Protein AF-A0A9E2I249-F1 (afdb_monomer)

Radius of gyration: 17.86 Å; Cα contacts (8 Å, |Δi|>4): 483; chains: 1; bounding box: 49×36×68 Å

Secondary structure (DSSP, 8-state):
-HHHHHHHSPPPSSGGGEEEEEE-SS-HHHHHHHHHHHTTSPTT-EEEEEEGGGSTTT--HHHHHHHHHH--SEEEEES-EETTEE--TTS---EEGGGGGG---TTSPPEEEEESSSTT-TT-SSSS--HHHHHHH-TTSS-SEEEEESS---HHHHHHHHHHHHHHHHHSSS-BHHHHHHHHHHHHHHTT--HHHHHHEEEEE-TTPBP--SS--------------

Foldseek 3Di:
DLLCCCVPPADDDCLQLEEEEEEEDPDPVRVVLSVVLVVLRDPPRHYDYQYLVVPPVRASAVVLQVSVQVAHQEYEYEDEDEQFADYCDSNYHHDGLVCLVSHQCSNRAYEYEYRYAQQQQAVDPVDPGGVQRSQCVPNRYHHQKYWDFRGGDDSVLSSQLVSQLSCLLPVDQQDFQLRSNLRSLVVSVVVPRDPNRSVGTDMGHDRRRGRPHPPHPDPPDDDDDDDDD

pLDDT: mean 92.24, std 10.17, range [48.47, 98.88]

Structure (mmCIF, N/CA/C/O backbone):
data_AF-A0A9E2I249-F1
#
_entry.id   AF-A0A9E2I249-F1
#
loop_
_atom_site.group_PDB
_atom_site.id
_atom_site.type_symbol
_atom_site.label_atom_id
_atom_site.label_alt_id
_atom_site.label_comp_id
_atom_site.label_asym_id
_atom_site.label_entity_id
_atom_site.label_seq_id
_atom_site.pdbx_PDB_ins_code
_atom_site.Cartn_x
_atom_site.Cartn_y
_atom_site.Cartn_z
_atom_site.occupancy
_atom_site.B_iso_or_equiv
_atom_site.auth_seq_id
_atom_site.auth_comp_id
_atom_site.auth_asym_id
_atom_site.auth_atom_id
_atom_site.pdbx_PDB_model_num
ATOM 1 N N . SER A 1 1 ? -22.082 -1.511 4.714 1.00 84.12 1 SER A N 1
ATOM 2 C CA . SER A 1 1 ? -20.894 -0.699 4.378 1.00 84.12 1 SER A CA 1
ATOM 3 C C . SER A 1 1 ? -19.680 -1.343 5.023 1.00 84.12 1 SER A C 1
ATOM 5 O O . SER A 1 1 ? -19.768 -1.644 6.211 1.00 84.12 1 SER A O 1
ATOM 7 N N . LYS A 1 2 ? -18.589 -1.569 4.271 1.00 92.44 2 LYS A N 1
ATOM 8 C CA . LYS A 1 2 ? -17.359 -2.198 4.793 1.00 92.44 2 LYS A CA 1
ATOM 9 C C . LYS A 1 2 ? -16.694 -1.382 5.909 1.00 92.44 2 LYS A C 1
ATOM 11 O O . LYS A 1 2 ? -16.244 -1.961 6.888 1.00 92.44 2 LYS A O 1
ATOM 16 N N . ILE A 1 3 ? -16.747 -0.048 5.824 1.00 92.69 3 ILE A N 1
ATOM 17 C CA . ILE A 1 3 ? -16.191 0.866 6.837 1.00 92.69 3 ILE A CA 1
ATOM 18 C C . ILE A 1 3 ? -16.905 0.686 8.180 1.00 92.69 3 ILE A C 1
ATOM 20 O O . ILE A 1 3 ? -16.268 0.428 9.195 1.00 92.69 3 ILE A O 1
ATOM 24 N N . ILE A 1 4 ? -18.244 0.709 8.177 1.00 91.38 4 ILE A N 1
ATOM 25 C CA . ILE A 1 4 ? -19.037 0.526 9.403 1.00 91.38 4 ILE A CA 1
ATOM 26 C C . ILE A 1 4 ? -18.717 -0.824 10.060 1.00 91.38 4 ILE A C 1
ATOM 28 O O . ILE A 1 4 ? -18.519 -0.884 11.273 1.00 91.38 4 ILE A O 1
ATOM 32 N N . ALA A 1 5 ? -18.637 -1.901 9.272 1.00 91.75 5 ALA A N 1
ATOM 33 C CA . ALA A 1 5 ? -18.306 -3.230 9.787 1.00 91.75 5 ALA A CA 1
ATOM 34 C C . ALA A 1 5 ? -16.883 -3.284 10.372 1.00 91.75 5 ALA A C 1
ATOM 36 O O . ALA A 1 5 ? -16.693 -3.801 11.471 1.00 91.75 5 ALA A O 1
ATOM 37 N N . TYR A 1 6 ? -15.902 -2.689 9.687 1.00 92.38 6 TYR A N 1
ATOM 38 C CA . TYR A 1 6 ? -14.515 -2.601 10.148 1.00 92.38 6 TYR A CA 1
ATOM 39 C C . TYR A 1 6 ? -14.386 -1.863 11.491 1.00 92.38 6 TYR A C 1
ATOM 41 O O . TYR A 1 6 ? -13.636 -2.275 12.380 1.00 92.38 6 TYR A O 1
ATOM 49 N N . GLU A 1 7 ? -15.142 -0.779 11.675 1.00 89.62 7 GLU A N 1
ATOM 50 C CA . GLU A 1 7 ? -15.047 0.051 12.876 1.00 89.62 7 GLU A CA 1
ATOM 51 C C . GLU A 1 7 ? -15.815 -0.508 14.076 1.00 89.62 7 GLU A C 1
ATOM 53 O O . GLU A 1 7 ? -15.312 -0.419 15.205 1.00 89.62 7 GLU A O 1
ATOM 58 N N . THR A 1 8 ? -16.999 -1.083 13.837 1.00 88.62 8 THR A N 1
ATOM 59 C CA . THR A 1 8 ? -17.958 -1.479 14.887 1.00 88.62 8 THR A CA 1
ATOM 60 C C . THR A 1 8 ? -17.945 -2.970 15.211 1.00 88.62 8 THR A C 1
ATOM 62 O O . THR A 1 8 ? -18.209 -3.346 16.353 1.00 88.62 8 THR A O 1
ATOM 65 N N . THR A 1 9 ? -17.602 -3.821 14.244 1.00 86.31 9 THR A N 1
ATOM 66 C CA . THR A 1 9 ? -17.595 -5.283 14.382 1.00 86.31 9 THR A CA 1
ATOM 67 C C . THR A 1 9 ? -16.313 -5.888 13.797 1.00 86.31 9 THR A C 1
ATOM 69 O O . THR A 1 9 ? -16.394 -6.731 12.901 1.00 86.31 9 THR A O 1
ATOM 72 N N . PRO A 1 10 ? -15.116 -5.465 14.251 1.00 80.81 10 PRO A N 1
ATOM 73 C CA . PRO A 1 10 ? -13.870 -5.999 13.713 1.00 80.81 10 PRO A CA 1
ATOM 74 C C . PRO A 1 10 ? -13.762 -7.499 14.000 1.00 80.81 10 PRO A C 1
ATOM 76 O O . PRO A 1 10 ? -14.038 -7.936 15.123 1.00 80.81 10 PRO A O 1
ATOM 79 N N . SER A 1 11 ? -13.317 -8.284 13.011 1.00 83.69 11 SER A N 1
ATOM 80 C CA . SER A 1 11 ? -13.050 -9.705 13.237 1.00 83.69 11 SER A CA 1
ATOM 81 C C . SER A 1 11 ? -12.024 -9.874 14.351 1.00 83.69 11 SER A C 1
ATOM 83 O O . SER A 1 11 ? -10.998 -9.184 14.400 1.00 83.69 11 SER A O 1
ATOM 85 N N . SER A 1 12 ? -12.269 -10.841 15.229 1.00 77.75 12 SER A N 1
ATOM 86 C CA . SER A 1 12 ? -11.258 -11.300 16.172 1.00 77.75 12 SER A CA 1
ATOM 87 C C . SER A 1 12 ? -10.132 -12.034 15.428 1.00 77.75 12 SER A C 1
ATOM 89 O O . SER A 1 12 ? -10.265 -12.416 14.263 1.00 77.75 12 SER A O 1
ATOM 91 N N . GLY A 1 13 ? -8.983 -12.196 16.086 1.00 78.94 13 GLY A N 1
ATOM 92 C CA . GLY A 1 13 ? -7.840 -12.930 15.540 1.00 78.94 13 GLY A CA 1
ATOM 93 C C . GLY A 1 13 ? -6.538 -12.136 15.524 1.00 78.94 13 GLY A C 1
ATOM 94 O O . GLY A 1 13 ? -6.422 -11.073 16.141 1.00 78.94 13 GLY A O 1
ATOM 95 N N . ALA A 1 14 ? -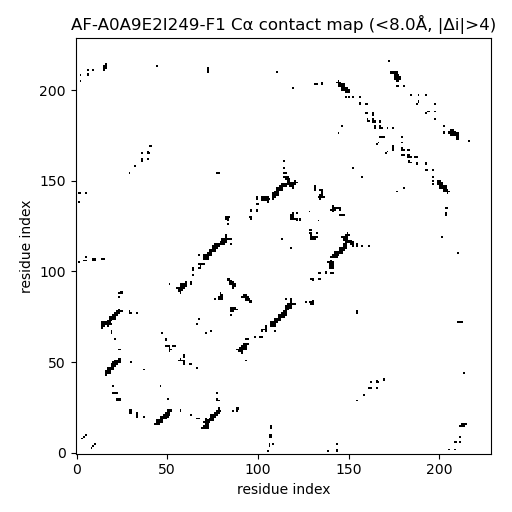5.537 -12.714 14.861 1.00 87.12 14 ALA A N 1
ATOM 96 C CA . ALA A 1 14 ? -4.180 -12.175 14.747 1.00 87.12 14 ALA A CA 1
ATOM 97 C C . ALA A 1 14 ? -3.941 -11.388 13.448 1.00 87.12 14 ALA A C 1
ATOM 99 O O . ALA A 1 14 ? -2.856 -10.856 13.262 1.00 87.12 14 ALA A O 1
ATOM 100 N N . TRP A 1 15 ? -4.936 -11.293 12.558 1.00 91.88 15 TRP A N 1
ATOM 101 C CA . TRP A 1 15 ? -4.806 -10.590 11.274 1.00 91.88 15 TRP A CA 1
ATOM 102 C C . TRP A 1 15 ? -4.358 -9.131 11.443 1.00 91.88 15 TRP A C 1
ATOM 104 O O . TRP A 1 15 ? -3.597 -8.619 10.635 1.00 91.88 15 TRP A O 1
ATOM 114 N N . ASN A 1 16 ? -4.756 -8.488 12.546 1.00 90.38 16 ASN A N 1
ATOM 115 C CA . ASN A 1 16 ? -4.376 -7.117 12.872 1.00 90.38 16 ASN A CA 1
ATOM 116 C C . ASN A 1 16 ? -2.939 -6.919 13.380 1.00 90.38 16 ASN A C 1
ATOM 118 O O . ASN A 1 16 ? -2.517 -5.783 13.593 1.00 90.38 16 ASN A O 1
ATOM 122 N N . SER A 1 17 ? -2.202 -8.008 13.578 1.00 92.44 17 SER A N 1
ATOM 123 C CA . SER A 1 17 ? -0.762 -8.027 13.844 1.00 92.44 17 SER A CA 1
ATOM 124 C C . SER A 1 17 ? -0.016 -8.784 12.743 1.00 92.44 17 SER A C 1
ATOM 126 O O . SER A 1 17 ? 1.006 -9.405 13.016 1.00 92.44 17 SER A O 1
ATOM 128 N N . ARG A 1 18 ? -0.549 -8.810 11.515 1.00 96.19 18 ARG A N 1
ATOM 129 C CA . ARG A 1 18 ? 0.119 -9.375 10.339 1.00 96.19 18 ARG A CA 1
ATOM 130 C C . ARG A 1 18 ? 0.297 -8.299 9.281 1.00 96.19 18 ARG A C 1
ATOM 132 O O . ARG A 1 18 ? -0.642 -7.550 9.021 1.00 96.19 18 ARG A O 1
ATOM 139 N N . ALA A 1 19 ? 1.465 -8.256 8.661 1.00 97.75 19 ALA A N 1
ATOM 140 C CA . ALA A 1 19 ? 1.753 -7.362 7.549 1.00 97.75 19 ALA A CA 1
ATOM 141 C C . ALA A 1 19 ? 2.351 -8.154 6.386 1.00 97.75 19 ALA A C 1
ATOM 143 O O . ALA A 1 19 ? 3.179 -9.040 6.598 1.00 97.75 19 ALA A O 1
ATOM 144 N N . LEU A 1 20 ? 1.921 -7.827 5.174 1.00 98.75 20 LEU A N 1
ATOM 145 C CA . LEU A 1 20 ? 2.446 -8.378 3.934 1.00 98.75 20 LEU A CA 1
ATOM 146 C C . LEU A 1 20 ? 3.311 -7.318 3.250 1.00 98.75 20 LEU A C 1
ATOM 148 O O . LEU A 1 20 ? 2.833 -6.214 2.995 1.00 98.75 20 LEU A O 1
ATOM 152 N N . PHE A 1 21 ? 4.556 -7.663 2.945 1.00 98.81 21 PHE A N 1
ATOM 153 C CA . PHE A 1 21 ? 5.491 -6.831 2.194 1.00 98.81 21 PHE A CA 1
ATOM 154 C C . PHE A 1 21 ? 5.838 -7.522 0.881 1.00 98.81 21 PHE A C 1
ATOM 156 O O . PHE A 1 21 ? 6.322 -8.654 0.874 1.00 98.81 21 PHE A O 1
ATOM 163 N N . VAL A 1 22 ? 5.555 -6.838 -0.222 1.00 98.50 22 VAL A N 1
ATOM 164 C CA . VAL A 1 22 ? 5.692 -7.340 -1.586 1.00 98.50 22 VAL A CA 1
ATOM 165 C C . VAL A 1 22 ? 6.687 -6.460 -2.337 1.00 98.50 22 VAL A C 1
ATOM 167 O O . VAL A 1 22 ? 6.558 -5.234 -2.308 1.00 98.50 22 VAL A O 1
ATOM 170 N N . ALA A 1 23 ? 7.655 -7.070 -3.020 1.00 97.50 23 ALA A N 1
ATOM 171 C CA . ALA A 1 23 ? 8.660 -6.352 -3.803 1.00 97.50 23 ALA A CA 1
ATOM 172 C C . ALA A 1 23 ? 8.831 -6.967 -5.199 1.00 97.50 23 ALA A C 1
ATOM 174 O O . ALA A 1 23 ? 8.801 -8.189 -5.343 1.00 97.50 23 ALA A O 1
ATOM 175 N N . ASP A 1 24 ? 8.969 -6.114 -6.212 1.00 95.12 24 ASP A N 1
ATOM 176 C CA . ASP A 1 24 ? 9.300 -6.490 -7.598 1.00 95.12 24 ASP A CA 1
ATOM 177 C C . ASP A 1 24 ? 10.791 -6.867 -7.742 1.00 95.12 24 ASP A C 1
ATOM 179 O O . ASP A 1 24 ? 11.599 -6.504 -6.888 1.00 95.12 24 ASP A O 1
ATOM 183 N N . ASP A 1 25 ? 11.162 -7.573 -8.815 1.00 89.56 25 ASP A N 1
ATOM 184 C CA . ASP A 1 25 ? 12.485 -8.197 -9.001 1.00 89.56 25 ASP A CA 1
ATOM 185 C C . ASP A 1 25 ? 13.416 -7.486 -10.000 1.00 89.56 25 ASP A C 1
ATOM 187 O O . ASP A 1 25 ? 14.553 -7.917 -10.190 1.00 89.56 25 ASP A O 1
ATOM 191 N N . ASP A 1 26 ? 12.979 -6.392 -10.632 1.00 85.62 26 ASP A N 1
ATOM 192 C CA . ASP A 1 26 ? 13.814 -5.667 -11.608 1.00 85.62 26 ASP A CA 1
ATOM 193 C C . ASP A 1 26 ? 15.036 -4.980 -10.974 1.00 85.62 26 ASP A C 1
ATOM 195 O O . ASP A 1 26 ? 16.079 -4.800 -11.603 1.00 85.62 26 ASP A O 1
ATOM 199 N N . MET A 1 27 ? 14.916 -4.554 -9.716 1.00 83.62 27 MET A N 1
ATOM 200 C CA . MET A 1 27 ? 15.960 -3.790 -9.044 1.00 83.62 27 MET A CA 1
ATOM 201 C C . MET A 1 27 ? 16.166 -4.280 -7.614 1.00 83.62 27 MET A C 1
ATOM 203 O O . MET A 1 27 ? 15.258 -4.167 -6.792 1.00 83.62 27 MET A O 1
ATOM 207 N N . ASP A 1 28 ? 17.405 -4.650 -7.275 1.00 85.56 28 ASP A N 1
ATOM 208 C CA . ASP A 1 28 ? 17.825 -5.031 -5.911 1.00 85.56 28 ASP A CA 1
ATOM 209 C C . ASP A 1 28 ? 17.434 -3.988 -4.837 1.00 85.56 28 ASP A C 1
ATOM 211 O O . ASP A 1 28 ? 17.321 -4.285 -3.643 1.00 85.56 28 ASP A O 1
ATOM 215 N N . ILE A 1 29 ? 17.225 -2.731 -5.251 1.00 94.44 29 ILE A N 1
ATOM 216 C CA . ILE A 1 29 ? 16.828 -1.644 -4.357 1.00 94.44 29 ILE A CA 1
ATOM 217 C C . ILE A 1 29 ? 15.405 -1.811 -3.805 1.00 94.44 29 ILE A C 1
ATOM 219 O O . ILE A 1 29 ? 15.143 -1.326 -2.708 1.00 94.44 29 ILE A O 1
ATOM 223 N N . PHE A 1 30 ? 14.487 -2.475 -4.517 1.00 96.56 30 PHE A N 1
ATOM 224 C CA . PHE A 1 30 ? 13.100 -2.624 -4.064 1.00 96.56 30 PHE A CA 1
ATOM 225 C C . PHE A 1 30 ? 13.012 -3.490 -2.811 1.00 96.56 30 PHE A C 1
ATOM 227 O O . PHE A 1 30 ? 12.420 -3.070 -1.817 1.00 96.56 30 PHE A O 1
ATOM 234 N N . GLU A 1 31 ? 13.669 -4.648 -2.824 1.00 96.69 31 GLU A N 1
ATOM 235 C CA . GLU A 1 31 ? 13.754 -5.532 -1.660 1.00 96.69 31 GLU A CA 1
ATOM 236 C C . GLU A 1 31 ? 14.496 -4.858 -0.505 1.00 96.69 31 GLU A C 1
ATOM 238 O O . GLU A 1 31 ? 14.019 -4.874 0.627 1.00 96.69 31 GLU A O 1
ATOM 243 N N . SER A 1 32 ? 15.599 -4.162 -0.803 1.00 97.81 32 SER A N 1
ATOM 244 C CA . SER A 1 32 ? 16.378 -3.433 0.207 1.00 97.81 32 SER A CA 1
ATOM 245 C C . SER A 1 32 ? 15.562 -2.333 0.902 1.00 97.81 32 SER A C 1
ATOM 247 O O . SER A 1 32 ? 15.637 -2.171 2.120 1.00 97.81 32 SER A O 1
ATOM 249 N N . ILE A 1 33 ? 14.772 -1.564 0.144 1.00 98.38 33 ILE A N 1
ATOM 250 C CA . ILE A 1 33 ? 13.874 -0.540 0.697 1.00 98.38 33 ILE A CA 1
ATOM 251 C C . ILE A 1 33 ? 12.738 -1.199 1.490 1.00 98.38 33 ILE A C 1
ATOM 253 O O . ILE A 1 33 ? 12.415 -0.736 2.583 1.00 98.38 33 ILE A O 1
ATOM 257 N N . SER A 1 34 ? 12.155 -2.281 0.965 1.00 98.44 34 SER A N 1
ATOM 258 C CA . SER A 1 34 ? 11.123 -3.051 1.661 1.00 98.44 34 SER A CA 1
ATOM 259 C C . SER A 1 34 ? 11.626 -3.548 3.018 1.00 98.44 34 SER A C 1
ATOM 261 O O . SER A 1 34 ? 10.956 -3.341 4.027 1.00 98.44 34 SER A O 1
ATOM 263 N N . ASP A 1 35 ? 12.831 -4.116 3.082 1.00 98.31 35 ASP A N 1
ATOM 264 C CA . ASP A 1 35 ? 13.434 -4.567 4.338 1.00 98.31 35 ASP A CA 1
ATOM 265 C C . ASP A 1 35 ? 13.682 -3.411 5.320 1.00 98.31 35 ASP A C 1
ATOM 267 O O . ASP A 1 35 ? 13.353 -3.539 6.499 1.00 98.31 35 ASP A O 1
ATOM 271 N N . ALA A 1 36 ? 14.143 -2.250 4.844 1.00 98.31 36 ALA A N 1
ATOM 272 C CA . ALA A 1 36 ? 14.312 -1.062 5.687 1.00 98.31 36 ALA A CA 1
ATOM 273 C C . ALA A 1 36 ? 12.985 -0.534 6.274 1.00 98.31 36 ALA A C 1
ATOM 275 O O . ALA A 1 36 ? 12.961 0.076 7.347 1.00 98.31 36 ALA A O 1
ATOM 276 N N . TRP A 1 37 ? 11.864 -0.749 5.587 1.00 98.12 37 TRP A N 1
ATOM 277 C CA . TRP A 1 37 ? 10.537 -0.467 6.132 1.00 98.12 37 TRP A CA 1
ATOM 278 C C . TRP A 1 37 ? 10.063 -1.541 7.110 1.00 98.12 37 TRP A C 1
ATOM 280 O O . TRP A 1 37 ? 9.407 -1.216 8.099 1.00 98.12 37 TRP A O 1
ATOM 290 N N . ILE A 1 38 ? 10.405 -2.809 6.865 1.00 98.06 38 ILE A N 1
ATOM 291 C CA . ILE A 1 38 ? 10.088 -3.912 7.779 1.00 98.06 38 ILE A CA 1
ATOM 292 C C . ILE A 1 38 ? 10.751 -3.699 9.146 1.00 98.06 38 ILE A C 1
ATOM 294 O O . ILE A 1 38 ? 10.135 -3.999 10.167 1.00 98.06 38 ILE A O 1
ATOM 298 N N . ASP A 1 39 ? 11.949 -3.116 9.184 1.00 96.69 39 ASP A N 1
ATOM 299 C CA . ASP A 1 39 ? 12.655 -2.788 10.430 1.00 96.69 39 ASP A CA 1
ATOM 300 C C . ASP A 1 39 ? 11.916 -1.760 11.316 1.00 96.69 39 ASP A C 1
ATOM 302 O O . ASP A 1 39 ? 12.210 -1.644 12.505 1.00 96.69 39 ASP A O 1
ATOM 306 N N . GLN A 1 40 ? 10.931 -1.035 10.771 1.00 94.62 40 GLN A N 1
ATOM 307 C CA . GLN A 1 40 ? 10.079 -0.096 11.517 1.00 94.62 40 GLN A CA 1
ATOM 308 C C . GLN A 1 40 ? 8.806 -0.755 12.065 1.00 94.62 40 GLN A C 1
ATOM 310 O O . GLN A 1 40 ? 8.045 -0.134 12.811 1.00 94.62 40 GLN A O 1
ATOM 315 N N . ILE A 1 41 ? 8.543 -2.012 11.698 1.00 92.88 41 ILE A N 1
ATOM 316 C CA . ILE A 1 41 ? 7.360 -2.730 12.158 1.00 92.88 41 ILE A CA 1
ATOM 317 C C . ILE A 1 41 ? 7.568 -3.165 13.615 1.00 92.88 41 ILE A C 1
ATOM 319 O O . ILE A 1 41 ? 8.568 -3.817 13.922 1.00 92.88 41 ILE A O 1
ATOM 323 N N . PRO A 1 42 ? 6.626 -2.861 14.531 1.00 91.50 42 PRO A N 1
ATOM 324 C CA . PRO A 1 42 ? 6.786 -3.188 15.941 1.00 91.50 42 PRO A CA 1
ATOM 325 C C . PRO A 1 42 ? 6.986 -4.681 16.204 1.00 91.50 42 PRO A C 1
ATOM 327 O O . PRO A 1 42 ? 6.377 -5.542 15.557 1.00 91.50 42 PRO A O 1
ATOM 330 N N . GLU A 1 43 ? 7.752 -4.989 17.252 1.00 88.88 43 GLU A N 1
ATOM 331 C CA . GLU A 1 43 ? 7.861 -6.353 17.764 1.00 88.88 43 GLU A CA 1
ATOM 332 C C . GLU A 1 43 ? 6.473 -6.960 18.042 1.00 88.88 43 GLU A C 1
ATOM 334 O O . GLU A 1 43 ? 5.559 -6.311 18.560 1.00 88.88 43 GLU A O 1
ATOM 339 N N . GLY A 1 44 ? 6.310 -8.239 17.699 1.00 88.50 44 GLY A N 1
ATOM 340 C CA . GLY A 1 44 ? 5.046 -8.966 17.844 1.00 88.50 44 GLY A CA 1
ATOM 341 C C . GLY A 1 44 ? 4.149 -8.949 16.602 1.00 88.50 44 GLY A C 1
ATOM 342 O O . GLY A 1 44 ? 3.175 -9.707 16.568 1.00 88.50 44 GLY A O 1
ATOM 343 N N . TYR A 1 45 ? 4.481 -8.168 15.569 1.00 92.94 45 TYR A N 1
ATOM 3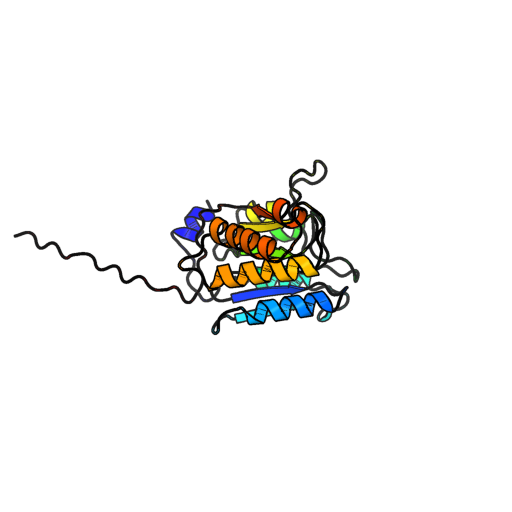44 C CA . TYR A 1 45 ? 3.909 -8.372 14.238 1.00 92.94 45 TYR A CA 1
ATOM 345 C C . TYR A 1 45 ? 4.507 -9.603 13.559 1.00 92.94 45 TYR A C 1
ATOM 347 O O . TYR A 1 45 ? 5.697 -9.893 13.653 1.00 92.94 45 TYR A O 1
ATOM 355 N N . GLN A 1 46 ? 3.659 -10.315 12.829 1.00 96.31 46 GLN A N 1
ATOM 356 C CA . GLN A 1 46 ? 4.057 -11.347 11.885 1.00 96.31 46 GLN A CA 1
ATOM 357 C C . GLN A 1 46 ? 4.195 -10.696 10.509 1.00 96.31 46 GLN A C 1
ATOM 359 O O . GLN A 1 46 ? 3.195 -10.331 9.890 1.00 96.31 46 GLN A O 1
ATOM 364 N N . VAL A 1 47 ? 5.431 -10.528 10.050 1.00 97.81 47 VAL A N 1
ATOM 365 C CA . VAL A 1 47 ? 5.720 -9.963 8.731 1.00 97.81 47 VAL A CA 1
ATOM 366 C C . VAL A 1 47 ? 5.959 -11.095 7.740 1.00 97.81 47 VAL A C 1
ATOM 368 O O . VAL A 1 47 ? 6.840 -11.929 7.951 1.00 97.81 47 VAL A O 1
ATOM 371 N N . GLN A 1 48 ? 5.180 -11.116 6.663 1.00 98.50 48 GLN A N 1
ATOM 372 C CA . GLN A 1 48 ? 5.383 -12.003 5.525 1.00 98.50 48 GLN A CA 1
ATOM 373 C C . GLN A 1 48 ? 6.018 -11.215 4.377 1.00 98.50 48 GLN A C 1
ATOM 375 O O . GLN A 1 48 ? 5.497 -10.172 3.984 1.00 98.50 48 GLN A O 1
ATOM 380 N N . ARG A 1 49 ? 7.129 -11.731 3.843 1.00 98.56 49 ARG A N 1
ATOM 381 C CA . ARG A 1 49 ? 7.783 -11.217 2.635 1.00 98.56 49 ARG A CA 1
ATOM 382 C C . ARG A 1 49 ? 7.349 -12.044 1.436 1.00 98.56 49 ARG A C 1
ATOM 384 O O . ARG A 1 49 ? 7.316 -13.270 1.520 1.00 98.56 49 ARG A O 1
ATOM 391 N N . VAL A 1 50 ? 7.027 -11.368 0.344 1.00 98.00 50 VAL A N 1
ATOM 392 C CA . VAL A 1 50 ? 6.741 -11.979 -0.952 1.00 98.00 50 VAL A CA 1
ATOM 393 C C . VAL A 1 50 ? 7.494 -11.175 -2.006 1.00 98.00 50 VAL A C 1
ATOM 395 O O . VAL A 1 50 ? 6.969 -10.220 -2.576 1.00 98.00 50 VAL A O 1
ATOM 398 N N . TYR A 1 51 ? 8.768 -11.504 -2.194 1.00 96.88 51 TYR A N 1
ATOM 399 C CA . TYR A 1 51 ? 9.646 -10.822 -3.142 1.00 96.88 51 TYR A CA 1
ATOM 400 C C . TYR A 1 51 ? 9.674 -11.609 -4.444 1.00 96.88 51 TYR A C 1
ATOM 402 O O . TYR A 1 51 ? 9.855 -12.821 -4.423 1.00 96.88 51 TYR A O 1
ATOM 410 N N . ALA A 1 52 ? 9.436 -10.947 -5.576 1.00 95.56 52 ALA A N 1
ATOM 411 C CA . ALA A 1 52 ? 9.276 -11.607 -6.870 1.00 95.56 52 ALA A CA 1
ATOM 412 C C . ALA A 1 52 ? 10.502 -12.455 -7.264 1.00 95.56 52 ALA A C 1
ATOM 414 O O . ALA A 1 52 ? 10.336 -13.500 -7.899 1.00 95.56 52 ALA A O 1
ATOM 415 N N . SER A 1 53 ? 11.700 -12.081 -6.806 1.00 94.00 53 SER A N 1
ATOM 416 C CA . SER A 1 53 ? 12.947 -12.822 -7.029 1.00 94.00 53 SER A CA 1
ATOM 417 C C . SER A 1 53 ? 12.915 -14.257 -6.477 1.00 94.00 53 SER A C 1
ATOM 419 O O . SER A 1 53 ? 13.526 -15.153 -7.066 1.00 94.00 53 SER A O 1
ATOM 421 N N . ASP A 1 54 ? 12.134 -14.510 -5.420 1.00 95.31 54 ASP A N 1
ATOM 422 C CA . ASP A 1 54 ? 11.934 -15.839 -4.827 1.00 95.31 54 ASP A CA 1
ATOM 423 C C . ASP A 1 54 ? 11.008 -16.742 -5.669 1.00 95.31 54 ASP A C 1
ATOM 425 O O . ASP A 1 54 ? 10.929 -17.952 -5.433 1.00 95.31 54 ASP A O 1
ATOM 429 N N . TYR A 1 55 ? 10.321 -16.189 -6.677 1.00 93.81 55 TYR A N 1
ATOM 430 C CA . TYR A 1 55 ? 9.313 -16.891 -7.479 1.00 93.81 55 TYR A CA 1
ATOM 431 C C . TYR A 1 55 ? 9.614 -16.842 -8.987 1.00 93.81 55 TYR A C 1
ATOM 433 O O . TYR A 1 55 ? 8.822 -16.276 -9.734 1.00 93.81 55 TYR A O 1
ATOM 441 N N . PRO A 1 56 ? 10.703 -17.429 -9.518 1.00 90.38 56 PRO A N 1
ATOM 442 C CA . PRO A 1 56 ? 11.036 -17.316 -10.942 1.00 90.38 56 PRO A CA 1
ATOM 443 C C . PRO A 1 56 ? 9.878 -17.735 -11.880 1.00 90.38 56 PRO A C 1
ATOM 445 O O . PRO A 1 56 ? 9.317 -18.820 -11.699 1.00 90.38 56 PRO A O 1
ATOM 448 N N . PRO A 1 57 ? 9.519 -16.937 -12.908 1.00 90.62 57 PRO A N 1
ATOM 449 C CA . PRO A 1 57 ? 10.189 -15.725 -13.390 1.00 90.62 57 PRO A CA 1
ATOM 450 C C . PRO A 1 57 ? 9.573 -14.427 -12.818 1.00 90.62 57 PRO A C 1
ATOM 452 O O . PRO A 1 57 ? 9.123 -13.597 -13.591 1.00 90.62 57 PRO A O 1
ATOM 455 N N . GLY A 1 58 ? 9.440 -14.284 -11.499 1.00 91.38 58 GLY A N 1
ATOM 456 C CA . GLY A 1 58 ? 8.709 -13.179 -10.855 1.00 91.38 58 GLY A CA 1
ATOM 457 C C . GLY A 1 58 ? 7.216 -13.449 -10.607 1.00 91.38 58 GLY A C 1
ATOM 458 O O . GLY A 1 58 ? 6.421 -12.526 -10.446 1.00 91.38 58 GLY A O 1
ATOM 459 N N . ASN A 1 59 ? 6.779 -14.711 -10.638 1.00 94.00 59 ASN A N 1
ATOM 460 C CA . ASN A 1 59 ? 5.383 -15.119 -10.491 1.00 94.00 59 ASN A CA 1
ATOM 461 C C . ASN A 1 59 ? 4.982 -15.356 -9.027 1.00 94.00 59 ASN A C 1
ATOM 463 O O . ASN A 1 59 ? 4.788 -16.493 -8.595 1.00 94.00 59 ASN A O 1
ATOM 467 N N . ALA A 1 60 ? 4.840 -14.268 -8.276 1.00 95.88 60 ALA A N 1
ATOM 468 C CA . ALA A 1 60 ? 4.451 -14.293 -6.867 1.00 95.88 60 ALA A CA 1
ATOM 469 C C . ALA A 1 60 ? 2.923 -14.258 -6.629 1.00 95.88 60 ALA A C 1
ATOM 471 O O . ALA A 1 60 ? 2.472 -14.191 -5.484 1.00 95.88 60 ALA A O 1
ATOM 472 N N . HIS A 1 61 ? 2.121 -14.293 -7.700 1.00 97.19 61 HIS A N 1
ATOM 473 C CA . HIS A 1 61 ? 0.673 -14.077 -7.668 1.00 97.19 61 HIS A CA 1
ATOM 474 C C . HIS A 1 61 ? -0.083 -14.891 -6.612 1.00 97.19 61 HIS A C 1
ATOM 476 O O . HIS A 1 61 ? -0.791 -14.323 -5.779 1.00 97.19 61 HIS A O 1
ATOM 482 N N . ASP A 1 62 ? 0.070 -16.216 -6.618 1.00 98.06 62 ASP A N 1
ATOM 483 C CA . ASP A 1 62 ? -0.735 -17.082 -5.750 1.00 98.06 62 ASP A CA 1
ATOM 484 C C . ASP A 1 62 ? -0.444 -16.825 -4.264 1.00 98.06 62 ASP A C 1
ATOM 486 O O . ASP A 1 62 ? -1.363 -16.851 -3.441 1.00 98.06 62 ASP A O 1
ATOM 490 N N . GLU A 1 63 ? 0.809 -16.509 -3.925 1.00 98.50 63 GLU A N 1
ATOM 491 C CA . GLU A 1 63 ? 1.213 -16.204 -2.553 1.00 98.50 63 GLU A CA 1
ATOM 492 C C . GLU A 1 63 ? 0.661 -14.848 -2.092 1.00 98.50 63 GLU A C 1
ATOM 494 O O . GLU A 1 63 ? 0.183 -14.731 -0.963 1.00 98.50 63 GLU A O 1
ATOM 499 N N . ILE A 1 64 ? 0.637 -13.839 -2.974 1.00 98.62 64 ILE A N 1
ATOM 500 C CA . ILE A 1 64 ? 0.029 -12.529 -2.686 1.00 98.62 64 ILE A CA 1
ATOM 501 C C . ILE A 1 64 ? -1.462 -12.699 -2.367 1.00 98.62 64 ILE A C 1
ATOM 503 O O . ILE A 1 64 ? -1.937 -12.225 -1.329 1.00 98.62 64 ILE A O 1
ATOM 507 N N . ILE A 1 65 ? -2.204 -13.417 -3.218 1.00 98.62 65 ILE A N 1
ATOM 508 C CA . ILE A 1 65 ? -3.640 -13.664 -3.015 1.00 98.62 65 ILE A CA 1
ATOM 509 C C . ILE A 1 65 ? -3.885 -14.467 -1.739 1.00 98.62 65 ILE A C 1
ATOM 511 O O . ILE A 1 65 ? -4.772 -14.124 -0.949 1.00 98.62 65 ILE A O 1
ATOM 515 N N . ALA A 1 66 ? -3.089 -15.511 -1.499 1.00 98.62 66 ALA A N 1
ATOM 516 C CA . ALA A 1 66 ? 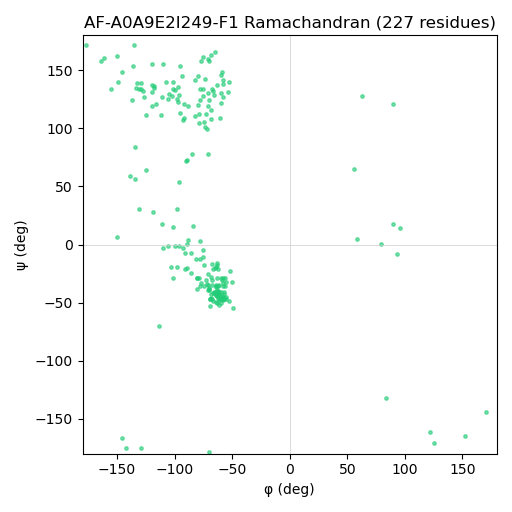-3.197 -16.320 -0.295 1.00 98.62 66 ALA A CA 1
ATOM 517 C C . ALA A 1 66 ? -2.961 -15.487 0.973 1.00 98.62 66 ALA A C 1
ATOM 519 O O . ALA A 1 66 ? -3.767 -15.566 1.904 1.00 98.62 66 ALA A O 1
ATOM 520 N N . ALA A 1 67 ? -1.916 -14.659 1.007 1.00 98.44 67 ALA A N 1
ATOM 521 C CA . ALA A 1 67 ? -1.578 -13.830 2.159 1.00 98.44 67 ALA A CA 1
ATOM 522 C C . ALA A 1 67 ? -2.674 -12.797 2.477 1.00 98.44 67 ALA A C 1
ATOM 524 O O . ALA A 1 67 ? -3.091 -12.673 3.633 1.00 98.44 67 ALA A O 1
ATOM 525 N N . ILE A 1 68 ? -3.218 -12.113 1.461 1.00 98.56 68 ILE A N 1
ATOM 526 C CA . ILE A 1 68 ? -4.328 -11.164 1.653 1.00 98.56 68 ILE A CA 1
ATOM 527 C C . ILE A 1 68 ? -5.566 -11.889 2.210 1.00 98.56 68 ILE A C 1
ATOM 529 O O . ILE A 1 68 ? -6.175 -11.427 3.179 1.00 98.56 68 ILE A O 1
ATOM 533 N N . ASN A 1 69 ? -5.905 -13.059 1.665 1.00 97.88 69 ASN A N 1
ATOM 534 C CA . ASN A 1 69 ? -7.068 -13.851 2.082 1.00 97.88 69 ASN A CA 1
ATOM 535 C C . ASN A 1 69 ? -6.939 -14.437 3.499 1.00 97.88 69 ASN A C 1
ATOM 537 O O . ASN A 1 69 ? -7.915 -14.474 4.264 1.00 97.88 69 ASN A O 1
ATOM 541 N N . GLN A 1 70 ? -5.723 -14.816 3.903 1.00 95.75 70 GLN A N 1
ATOM 542 C CA . GLN A 1 70 ? -5.406 -15.207 5.282 1.00 95.75 70 GLN A CA 1
ATOM 543 C C . GLN A 1 70 ? -5.592 -14.056 6.288 1.00 95.75 70 GLN A C 1
ATOM 545 O O . GLN A 1 70 ? -5.746 -14.303 7.490 1.00 95.75 70 GLN A O 1
ATOM 550 N N . GLY A 1 71 ? -5.646 -12.815 5.800 1.00 95.75 71 GLY A N 1
ATOM 551 C CA . GLY A 1 71 ? -5.921 -11.608 6.562 1.00 95.75 71 GLY A CA 1
ATOM 552 C C . GLY A 1 71 ? -4.661 -10.969 7.132 1.00 95.75 71 GLY A C 1
ATOM 553 O O . GLY A 1 71 ? -3.973 -11.555 7.974 1.00 95.75 71 GLY A O 1
ATOM 554 N N . VAL A 1 72 ? -4.440 -9.720 6.732 1.00 96.81 72 VAL A N 1
ATOM 555 C CA . VAL A 1 72 ? -3.355 -8.836 7.174 1.00 96.81 72 VAL A CA 1
ATOM 556 C C . VAL A 1 72 ? -3.915 -7.437 7.446 1.00 96.81 72 VAL A C 1
ATOM 558 O O . VAL A 1 72 ? -4.948 -7.067 6.887 1.00 96.81 72 VAL A O 1
ATOM 561 N N . SER A 1 73 ? -3.286 -6.655 8.326 1.00 95.56 73 SER A N 1
ATOM 562 C CA . SER A 1 73 ? -3.670 -5.252 8.558 1.00 95.56 73 SER A CA 1
ATOM 563 C C . SER A 1 73 ? -3.008 -4.283 7.590 1.00 95.56 73 SER A C 1
ATOM 565 O O . SER A 1 73 ? -3.555 -3.207 7.351 1.00 95.56 73 SER A O 1
ATOM 567 N N . LEU A 1 74 ? -1.861 -4.665 7.035 1.00 97.81 74 LEU A N 1
ATOM 568 C CA . LEU A 1 74 ? -1.074 -3.866 6.110 1.00 97.81 74 LEU A CA 1
ATOM 569 C C . LEU A 1 74 ? -0.652 -4.730 4.922 1.00 97.81 74 LEU A C 1
ATOM 571 O O . LEU A 1 74 ? -0.169 -5.847 5.112 1.00 97.81 74 LEU A O 1
ATOM 575 N N . VAL A 1 75 ? -0.800 -4.186 3.718 1.00 98.81 75 VAL A N 1
ATOM 576 C CA . VAL A 1 75 ? -0.116 -4.665 2.514 1.00 98.81 75 VAL A CA 1
ATOM 577 C C . VAL A 1 75 ? 0.740 -3.517 2.003 1.00 98.81 75 VAL A C 1
ATOM 579 O O . VAL A 1 75 ? 0.203 -2.459 1.685 1.00 98.81 75 VAL A O 1
ATOM 582 N N . SER A 1 76 ? 2.050 -3.716 1.936 1.00 98.81 76 SER A N 1
ATOM 583 C CA . SER A 1 76 ? 2.991 -2.776 1.338 1.00 98.81 76 SER A CA 1
ATOM 584 C C . SER A 1 76 ? 3.545 -3.371 0.054 1.00 98.81 76 SER A C 1
ATOM 586 O O . SER A 1 76 ? 4.046 -4.493 0.073 1.00 98.81 76 SER A O 1
ATOM 588 N N . TYR A 1 77 ? 3.448 -2.634 -1.047 1.00 98.69 77 TYR A N 1
ATOM 589 C CA . TYR A 1 77 ? 4.067 -2.996 -2.318 1.00 98.69 77 TYR A CA 1
ATOM 590 C C . TYR A 1 77 ? 5.095 -1.944 -2.727 1.00 98.69 77 TYR A C 1
ATOM 592 O O . TYR A 1 77 ? 4.779 -0.754 -2.699 1.00 98.69 77 TYR A O 1
ATOM 600 N N . ILE A 1 78 ? 6.281 -2.368 -3.164 1.00 98.38 78 ILE A N 1
ATOM 601 C CA . ILE A 1 78 ? 7.263 -1.518 -3.848 1.00 98.38 78 ILE A CA 1
ATOM 602 C C . ILE A 1 78 ? 7.756 -2.186 -5.128 1.00 98.38 78 ILE A C 1
ATOM 604 O O . ILE A 1 78 ? 8.112 -3.360 -5.137 1.00 98.38 78 ILE A O 1
ATOM 608 N N . GLY A 1 79 ? 7.804 -1.421 -6.213 1.00 96.88 79 GLY A N 1
ATOM 609 C CA . GLY A 1 79 ? 8.287 -1.927 -7.491 1.00 96.88 79 GLY A CA 1
ATOM 610 C C . GLY A 1 79 ? 7.668 -1.217 -8.679 1.00 96.88 79 GLY A C 1
ATOM 611 O O . GLY A 1 79 ? 7.027 -0.167 -8.534 1.00 96.88 79 GLY A O 1
ATOM 612 N N . HIS A 1 80 ? 7.805 -1.804 -9.867 1.00 95.31 80 HIS A N 1
ATOM 613 C CA . HIS A 1 80 ? 7.139 -1.279 -11.053 1.00 95.31 80 HIS A CA 1
ATOM 614 C C . HIS A 1 80 ? 5.643 -1.512 -10.999 1.00 95.31 80 HIS A C 1
ATOM 616 O O . HIS A 1 80 ? 5.122 -2.365 -10.283 1.00 95.31 80 HIS A O 1
ATOM 622 N N . GLY A 1 81 ? 4.911 -0.735 -11.772 1.00 94.62 81 GLY A N 1
ATOM 623 C CA . GLY A 1 81 ? 3.472 -0.854 -11.774 1.00 94.62 81 GLY A CA 1
ATOM 624 C C . GLY A 1 81 ? 2.847 0.067 -12.780 1.00 94.62 81 GLY A C 1
ATOM 625 O O . GLY A 1 81 ? 3.492 0.907 -13.413 1.00 94.62 81 GLY A O 1
ATOM 626 N N . ASN A 1 82 ? 1.557 -0.147 -12.934 1.00 94.88 82 ASN A N 1
ATOM 627 C CA . ASN A 1 82 ? 0.719 0.663 -13.778 1.00 94.88 82 ASN A CA 1
ATOM 628 C C . ASN A 1 82 ? -0.638 0.821 -13.089 1.00 94.88 82 ASN A C 1
ATOM 630 O O . ASN A 1 82 ? -0.873 0.371 -11.964 1.00 94.88 82 ASN A O 1
ATOM 634 N N . GLN A 1 83 ? -1.550 1.461 -13.797 1.00 96.38 83 GLN A N 1
ATOM 635 C CA . GLN A 1 83 ? -2.906 1.738 -13.349 1.00 96.38 83 GLN A CA 1
ATOM 636 C C . GLN A 1 83 ? -3.670 0.453 -13.012 1.00 96.38 83 GLN A C 1
ATOM 638 O O . GLN A 1 83 ? -4.505 0.456 -12.114 1.00 96.38 83 GLN A O 1
ATOM 643 N N . ASP A 1 84 ? -3.354 -0.652 -13.688 1.00 96.12 84 ASP A N 1
ATOM 644 C CA . ASP A 1 84 ? -4.064 -1.928 -13.619 1.00 96.12 84 ASP A CA 1
ATOM 645 C C . ASP A 1 84 ? -3.295 -3.059 -12.911 1.00 96.12 84 ASP A C 1
ATOM 647 O O . ASP A 1 84 ? -3.850 -4.148 -12.798 1.00 96.12 84 ASP A O 1
ATOM 651 N N . ARG A 1 85 ? -2.042 -2.849 -12.467 1.00 96.38 85 ARG A N 1
ATOM 652 C CA . ARG A 1 85 ? -1.191 -3.939 -11.951 1.00 96.38 85 ARG A CA 1
ATOM 653 C C . ARG A 1 85 ? 0.000 -3.508 -11.089 1.00 96.38 85 ARG A C 1
ATOM 655 O O . ARG A 1 85 ? 0.506 -2.390 -11.214 1.00 96.38 85 ARG A O 1
ATOM 662 N N . TRP A 1 86 ? 0.501 -4.458 -10.307 1.00 97.12 86 TRP A N 1
ATOM 663 C CA . TRP A 1 86 ? 1.828 -4.504 -9.686 1.00 97.12 86 TRP A CA 1
ATOM 664 C C . TRP A 1 86 ? 2.724 -5.445 -10.499 1.00 97.12 86 TRP A C 1
ATOM 666 O O . TRP A 1 86 ? 2.268 -6.540 -10.818 1.00 97.12 86 TRP A O 1
ATOM 676 N N . GLY A 1 87 ? 3.959 -5.028 -10.800 1.00 86.62 87 GLY A N 1
ATOM 677 C CA . GLY A 1 87 ? 5.045 -5.859 -11.341 1.00 86.62 87 GLY A CA 1
ATOM 678 C C . GLY A 1 87 ? 4.802 -6.475 -12.726 1.00 86.62 87 GLY A C 1
ATOM 679 O O . GLY A 1 87 ? 3.806 -7.151 -12.967 1.00 86.62 87 GLY A O 1
ATOM 680 N N . THR A 1 88 ? 5.729 -6.286 -13.668 1.00 67.38 88 THR A N 1
ATOM 681 C CA . THR A 1 88 ? 5.696 -6.993 -14.974 1.00 67.38 88 THR A CA 1
ATOM 682 C C . THR A 1 88 ? 7.068 -7.239 -15.587 1.00 67.38 88 THR A C 1
ATOM 684 O O . THR A 1 88 ? 7.144 -7.629 -16.753 1.00 67.38 88 THR A O 1
ATOM 687 N N . TRP A 1 89 ? 8.155 -6.937 -14.878 1.00 72.19 89 TRP A N 1
ATOM 688 C CA . TRP A 1 89 ? 9.452 -6.809 -15.531 1.00 72.19 89 TRP A CA 1
ATOM 689 C C . TRP A 1 89 ? 9.996 -8.144 -16.047 1.00 72.19 89 TRP A C 1
ATOM 691 O O . TRP A 1 89 ? 10.281 -8.292 -17.235 1.00 72.19 89 TRP A O 1
ATOM 701 N N . SER A 1 90 ? 10.066 -9.143 -15.174 1.00 78.56 90 SER A N 1
ATOM 702 C CA . SER A 1 90 ? 10.596 -10.481 -15.457 1.00 78.56 90 SER A CA 1
ATOM 703 C C . SER A 1 90 ? 9.637 -11.392 -16.238 1.00 78.56 90 SER A C 1
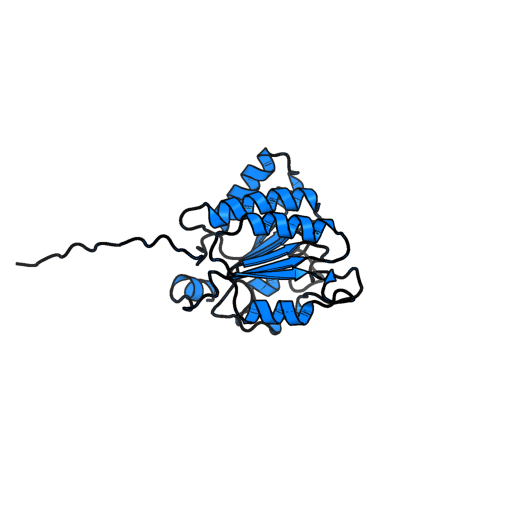ATOM 705 O O . SER A 1 90 ? 9.963 -12.542 -16.540 1.00 78.56 90 SER A O 1
ATOM 707 N N . GLY A 1 91 ? 8.466 -10.880 -16.634 1.00 81.12 91 GLY A N 1
ATOM 708 C CA . GLY A 1 91 ? 7.434 -11.635 -17.353 1.00 81.12 91 GLY A CA 1
ATOM 709 C C . GLY A 1 91 ? 6.573 -12.534 -16.459 1.00 81.12 91 GLY A C 1
ATOM 710 O O . GLY A 1 91 ? 5.675 -13.208 -16.968 1.00 81.12 91 GLY A O 1
ATOM 711 N N . GLY A 1 92 ? 6.824 -12.538 -15.147 1.00 87.75 92 GLY A N 1
ATOM 712 C CA . GLY A 1 92 ? 5.936 -13.098 -14.137 1.00 87.75 92 GLY A CA 1
ATOM 713 C C . GLY A 1 92 ? 4.657 -12.279 -13.938 1.00 87.75 92 GLY A C 1
ATOM 714 O O . GLY A 1 92 ? 4.405 -11.276 -14.610 1.00 87.75 92 GLY A O 1
ATOM 715 N N . ARG A 1 93 ? 3.823 -12.736 -13.002 1.00 93.75 93 ARG A N 1
ATOM 716 C CA . ARG A 1 93 ? 2.571 -12.085 -12.606 1.00 93.75 93 ARG A CA 1
ATOM 717 C C . ARG A 1 93 ? 2.560 -11.909 -11.091 1.00 93.75 93 ARG A C 1
ATOM 719 O O . ARG A 1 93 ? 2.829 -12.862 -10.363 1.00 93.75 93 ARG A O 1
ATOM 726 N N . MET A 1 94 ? 2.223 -10.710 -10.622 1.00 96.31 94 MET A N 1
ATOM 727 C CA . MET A 1 94 ? 2.133 -10.416 -9.189 1.00 96.31 94 MET A CA 1
ATOM 728 C C . MET A 1 94 ? 0.695 -10.118 -8.766 1.00 96.31 94 MET A C 1
ATOM 730 O O . MET A 1 94 ? 0.081 -10.928 -8.087 1.00 96.31 94 MET A O 1
ATOM 734 N N . PHE A 1 95 ? 0.129 -8.983 -9.167 1.00 97.94 95 PHE A N 1
ATOM 735 C CA . PHE A 1 95 ? -1.251 -8.641 -8.822 1.00 97.94 95 PHE A CA 1
ATOM 736 C C . PHE A 1 95 ? -1.814 -7.669 -9.849 1.00 97.94 95 PHE A C 1
ATOM 738 O O . PHE A 1 95 ? -1.156 -6.684 -10.181 1.00 97.94 95 PHE A O 1
ATOM 745 N N . ASP A 1 96 ? -3.022 -7.910 -10.339 1.00 97.00 96 ASP A N 1
ATOM 746 C CA . ASP A 1 96 ? -3.716 -6.988 -11.232 1.00 97.00 96 ASP A CA 1
ATOM 747 C C . ASP A 1 96 ? -5.186 -6.789 -10.839 1.00 97.00 96 ASP A C 1
ATOM 749 O O . ASP A 1 96 ? -5.722 -7.437 -9.940 1.00 97.00 96 ASP A O 1
ATOM 753 N N . THR A 1 97 ? -5.854 -5.837 -11.488 1.00 96.88 97 THR A N 1
ATOM 754 C CA . THR A 1 97 ? -7.251 -5.489 -11.189 1.00 96.88 97 THR A CA 1
ATOM 755 C C . THR A 1 97 ? -8.213 -6.672 -11.295 1.00 96.88 97 THR A C 1
ATOM 757 O O . THR A 1 97 ? -9.209 -6.702 -10.570 1.00 96.88 97 THR A O 1
ATOM 760 N N . SER A 1 98 ? -7.933 -7.671 -12.140 1.00 96.56 98 SER A N 1
ATOM 761 C CA . SER A 1 98 ? -8.796 -8.852 -12.268 1.00 96.56 98 SER A CA 1
ATOM 762 C C . SER A 1 98 ? -8.730 -9.766 -11.038 1.00 96.56 98 SER A C 1
ATOM 764 O O . SER A 1 98 ? -9.719 -10.430 -10.703 1.00 96.56 98 SER A O 1
ATOM 766 N N . ASP A 1 99 ? -7.619 -9.718 -10.299 1.00 98.00 99 ASP A N 1
ATOM 767 C CA . ASP A 1 99 ? -7.391 -10.528 -9.102 1.00 98.00 99 ASP A CA 1
ATOM 768 C C . ASP A 1 99 ? -8.176 -10.047 -7.884 1.00 98.00 99 ASP A C 1
ATOM 770 O O . ASP A 1 99 ? -8.393 -10.810 -6.942 1.00 98.00 99 ASP A O 1
ATOM 774 N N . VAL A 1 100 ? -8.675 -8.808 -7.897 1.00 98.25 100 VAL A N 1
ATOM 775 C CA . VAL A 1 100 ? -9.484 -8.261 -6.795 1.00 98.25 100 VAL A CA 1
ATOM 776 C C . VAL A 1 100 ? -10.723 -9.127 -6.535 1.00 98.25 10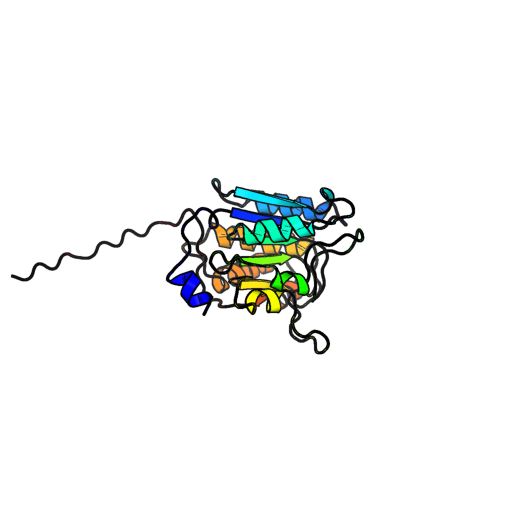0 VAL A C 1
ATOM 778 O O . VAL A 1 100 ? -11.123 -9.311 -5.387 1.00 98.25 100 VAL A O 1
ATOM 781 N N . SER A 1 101 ? -11.280 -9.738 -7.584 1.00 97.56 101 SER A N 1
ATOM 782 C CA . SER A 1 101 ? -12.413 -10.668 -7.484 1.00 97.56 101 SER A CA 1
ATOM 783 C C . SER A 1 101 ? -12.086 -11.995 -6.779 1.00 97.56 101 SER A C 1
ATOM 785 O O . SER A 1 101 ? -12.994 -12.700 -6.340 1.00 97.56 101 SER A O 1
ATOM 787 N N . LEU A 1 102 ? -10.800 -12.333 -6.633 1.00 98.31 102 LEU A N 1
ATOM 788 C CA . LEU A 1 102 ? -10.317 -13.526 -5.929 1.00 98.31 102 LEU A CA 1
ATOM 789 C C . LEU A 1 102 ? -10.160 -13.292 -4.418 1.00 98.31 102 LEU A C 1
ATOM 791 O O . LEU A 1 102 ? -9.889 -14.233 -3.663 1.00 98.31 102 LEU A O 1
ATOM 795 N N . LEU A 1 103 ? -10.316 -12.045 -3.964 1.00 98.38 103 LEU A N 1
ATOM 796 C CA . LEU A 1 103 ? -10.183 -11.691 -2.560 1.00 98.38 103 LEU A CA 1
ATOM 797 C C . LEU A 1 103 ? -11.439 -12.090 -1.772 1.00 98.38 103 LEU A C 1
ATOM 799 O O . LEU A 1 103 ? -12.567 -11.825 -2.181 1.00 98.38 103 LEU A O 1
ATOM 803 N N . ASN A 1 104 ? -11.245 -12.720 -0.615 1.00 97.00 104 ASN A N 1
ATOM 804 C CA . ASN A 1 104 ? -12.301 -13.201 0.283 1.00 97.00 104 ASN A CA 1
ATOM 805 C C . ASN A 1 104 ? -12.067 -12.767 1.746 1.00 97.00 104 ASN A C 1
ATOM 807 O O . ASN A 1 104 ? -12.466 -13.437 2.701 1.00 97.00 104 ASN A O 1
ATOM 811 N N . ASN A 1 105 ? -11.427 -11.611 1.917 1.00 96.06 105 ASN A N 1
ATOM 812 C CA . ASN A 1 105 ? -10.996 -11.025 3.185 1.00 96.06 105 ASN A CA 1
ATOM 813 C C . ASN A 1 105 ? -11.963 -9.953 3.737 1.00 96.06 105 ASN A C 1
ATOM 815 O O . ASN A 1 105 ? -11.523 -9.010 4.395 1.00 96.06 105 ASN A O 1
ATOM 819 N N . ALA A 1 106 ? -13.270 -10.066 3.470 1.00 92.19 106 ALA A N 1
ATOM 820 C CA . ALA A 1 106 ? -14.287 -9.055 3.811 1.00 92.19 106 ALA A CA 1
ATOM 821 C C . ALA A 1 106 ? -14.252 -8.558 5.271 1.00 92.19 106 ALA A C 1
ATOM 823 O O . ALA A 1 106 ? -14.583 -7.408 5.556 1.00 92.19 106 ALA A O 1
ATOM 824 N N . ASP A 1 107 ? -13.863 -9.425 6.203 1.00 90.38 107 ASP A N 1
ATOM 825 C CA . ASP A 1 107 ? -13.807 -9.189 7.646 1.00 90.38 107 ASP A CA 1
ATOM 826 C C . ASP A 1 107 ? -12.392 -8.854 8.166 1.00 90.38 107 ASP A C 1
ATOM 828 O O . ASP A 1 107 ? -12.210 -8.596 9.360 1.00 90.38 107 ASP A O 1
ATOM 832 N N . ARG A 1 108 ? -11.389 -8.846 7.277 1.00 94.50 108 ARG A N 1
ATOM 833 C CA . ARG A 1 108 ? -9.954 -8.658 7.557 1.00 94.50 108 ARG A CA 1
ATOM 834 C C . ARG A 1 108 ? -9.324 -7.751 6.494 1.00 94.50 108 ARG A C 1
ATOM 836 O O . ARG A 1 108 ? -8.431 -8.153 5.750 1.00 94.50 108 ARG A O 1
ATOM 843 N N . LEU A 1 109 ? -9.852 -6.534 6.393 1.00 96.56 109 LEU A N 1
ATOM 844 C CA . LEU A 1 109 ? -9.481 -5.574 5.355 1.00 96.56 109 LEU A CA 1
ATOM 845 C C . LEU A 1 109 ? -8.160 -4.856 5.700 1.00 96.56 109 LEU A C 1
ATOM 847 O O . LEU A 1 109 ? -8.108 -4.157 6.718 1.00 96.56 109 LEU A O 1
ATOM 851 N N . PRO A 1 110 ? -7.110 -4.971 4.870 1.00 97.56 110 PRO A N 1
ATOM 852 C CA . PRO A 1 110 ? -5.865 -4.247 5.065 1.00 97.56 110 PRO A CA 1
ATOM 853 C C . PRO A 1 110 ? -5.969 -2.781 4.651 1.00 97.56 110 PRO A C 1
ATOM 855 O O . PRO A 1 110 ? -6.780 -2.405 3.796 1.00 97.56 110 PRO A O 1
ATOM 858 N N . PHE A 1 111 ? -5.076 -1.968 5.210 1.00 98.31 111 PHE A N 1
ATOM 859 C CA . PHE A 1 111 ? -4.597 -0.764 4.542 1.00 98.31 111 PHE A CA 1
ATOM 860 C C . PHE A 1 111 ? -3.558 -1.172 3.498 1.00 98.31 111 PHE A C 1
ATOM 862 O O . PHE A 1 111 ? -2.593 -1.859 3.831 1.00 98.31 111 PHE A O 1
ATOM 869 N N . VAL A 1 112 ? -3.767 -0.789 2.242 1.00 98.88 112 VAL A N 1
ATOM 870 C CA . VAL A 1 112 ? -2.844 -1.112 1.147 1.00 98.88 112 VAL A CA 1
ATOM 871 C C . VAL A 1 112 ? -2.049 0.136 0.788 1.00 98.88 112 VAL A C 1
ATOM 873 O O . VAL A 1 112 ? -2.629 1.195 0.565 1.00 98.88 112 VAL A O 1
ATOM 876 N N . VAL A 1 113 ? -0.729 0.033 0.723 1.00 98.88 113 VAL A N 1
ATOM 877 C CA . VAL A 1 113 ? 0.167 1.147 0.398 1.00 98.88 113 VAL A CA 1
ATOM 878 C C . VAL A 1 113 ? 1.067 0.724 -0.753 1.00 98.88 113 VAL A C 1
ATOM 880 O O . VAL A 1 113 ? 1.674 -0.343 -0.709 1.00 98.88 113 VAL A O 1
ATOM 883 N N . THR A 1 114 ? 1.107 1.521 -1.820 1.00 98.31 114 THR A N 1
ATOM 884 C CA . THR A 1 114 ? 1.816 1.146 -3.054 1.00 98.31 114 THR A CA 1
ATOM 885 C C . THR A 1 114 ? 2.845 2.205 -3.443 1.00 98.31 114 THR A C 1
ATOM 887 O O . THR A 1 114 ? 2.509 3.325 -3.820 1.00 98.31 114 THR A O 1
ATOM 890 N N . ALA A 1 115 ? 4.119 1.850 -3.331 1.00 98.12 115 ALA A N 1
ATOM 891 C CA . ALA A 1 115 ? 5.274 2.620 -3.767 1.00 98.12 115 ALA A CA 1
ATOM 892 C C . ALA A 1 115 ? 5.625 2.243 -5.212 1.00 98.12 115 ALA A C 1
ATOM 894 O O . ALA A 1 115 ? 6.602 1.544 -5.485 1.00 98.12 115 ALA A O 1
ATOM 895 N N . THR A 1 116 ? 4.784 2.681 -6.146 1.00 96.50 116 THR A N 1
ATOM 896 C CA . THR A 1 116 ? 4.880 2.326 -7.568 1.00 96.50 116 THR A CA 1
ATOM 897 C C . THR A 1 116 ? 4.437 3.485 -8.470 1.00 96.50 116 THR A C 1
ATOM 899 O O . THR A 1 116 ? 4.323 4.607 -7.998 1.00 96.50 116 THR A O 1
ATOM 902 N N . CYS A 1 117 ? 4.205 3.265 -9.764 1.00 95.88 117 CYS A N 1
ATOM 903 C CA . CYS A 1 117 ? 3.692 4.284 -10.681 1.00 95.88 117 CYS A CA 1
ATOM 904 C C . CYS A 1 117 ? 2.191 4.099 -10.950 1.00 95.88 117 CYS A C 1
ATOM 906 O O . CYS A 1 117 ? 1.726 2.982 -11.161 1.00 95.88 117 CYS A O 1
ATOM 908 N N . LEU A 1 118 ? 1.444 5.209 -11.016 1.00 97.12 118 LEU A N 1
ATOM 909 C CA . LEU A 1 118 ? 0.087 5.310 -11.585 1.00 97.12 118 LEU A CA 1
ATOM 910 C C . LEU A 1 118 ? -1.014 4.421 -10.968 1.00 97.12 118 LEU A C 1
ATOM 912 O O . LEU A 1 118 ? -2.139 4.436 -11.466 1.00 97.12 118 LEU A O 1
ATOM 916 N N . ASN A 1 119 ? -0.744 3.665 -9.901 1.00 97.38 119 ASN A N 1
ATOM 917 C CA . ASN A 1 119 ? -1.667 2.656 -9.364 1.00 97.38 119 ASN A CA 1
ATOM 918 C C . ASN A 1 119 ? -2.989 3.240 -8.832 1.00 97.38 119 ASN A C 1
ATOM 920 O O . ASN A 1 119 ? -3.983 2.522 -8.724 1.00 97.38 119 ASN A O 1
ATOM 924 N N . GLY A 1 120 ? -3.003 4.546 -8.547 1.00 97.56 120 GLY A N 1
ATOM 925 C CA . GLY A 1 120 ? -4.188 5.327 -8.209 1.00 97.56 120 GLY A CA 1
ATOM 926 C C . GLY A 1 120 ? -4.604 6.342 -9.277 1.00 97.56 120 GLY A C 1
ATOM 927 O O . GLY A 1 120 ? -5.320 7.281 -8.953 1.00 97.56 120 GLY A O 1
ATOM 928 N N . PHE A 1 121 ? -4.159 6.247 -10.532 1.00 97.50 121 PHE A N 1
ATOM 929 C CA . PHE A 1 121 ? -4.563 7.194 -11.583 1.00 97.50 121 PHE A CA 1
ATOM 930 C C . PHE A 1 121 ? -6.034 6.984 -11.998 1.00 97.50 121 PHE A C 1
ATOM 932 O O . PHE A 1 121 ? -6.350 6.432 -13.051 1.00 97.50 121 PHE A O 1
ATOM 939 N N . PHE A 1 122 ? -6.934 7.489 -11.156 1.00 95.38 122 PHE A N 1
ATOM 940 C CA . PHE A 1 122 ? -8.386 7.464 -11.313 1.00 95.38 122 PHE A CA 1
ATOM 941 C C . PHE A 1 122 ? -8.964 8.295 -12.477 1.00 95.38 122 PHE A C 1
ATOM 943 O O . PHE A 1 122 ? -10.086 8.004 -12.886 1.00 95.38 122 PHE A O 1
ATOM 950 N N . PRO A 1 123 ? -8.296 9.321 -13.057 1.00 93.62 123 PRO A N 1
ATOM 951 C CA . PRO A 1 123 ? -8.889 10.063 -14.168 1.00 93.62 123 PRO A CA 1
ATOM 952 C C . PRO A 1 123 ? -8.675 9.384 -15.537 1.00 93.62 123 PRO A C 1
ATOM 954 O O . PRO A 1 123 ? -8.849 10.044 -16.562 1.00 93.62 123 PRO A O 1
ATOM 957 N N . ASN A 1 124 ? -8.294 8.098 -15.596 1.00 91.81 124 ASN A N 1
ATOM 958 C CA . ASN A 1 124 ? -8.1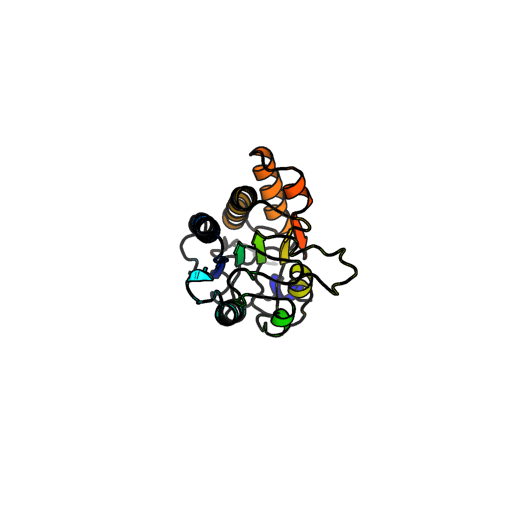41 7.385 -16.867 1.00 91.81 124 ASN A CA 1
ATOM 959 C C . ASN A 1 124 ? -9.509 7.102 -17.530 1.00 91.81 124 ASN A C 1
ATOM 961 O O . ASN A 1 124 ? -10.292 6.337 -16.979 1.00 91.81 124 ASN A O 1
ATOM 965 N N . PRO A 1 125 ? -9.789 7.612 -18.745 1.00 88.31 125 PRO A N 1
ATOM 966 C CA . PRO A 1 125 ? -11.035 7.313 -19.455 1.00 88.31 125 PRO A CA 1
ATOM 967 C C . PRO A 1 125 ? -11.077 5.931 -20.137 1.00 88.31 125 PRO A C 1
ATOM 969 O O . PRO A 1 125 ? -12.134 5.529 -20.620 1.00 88.31 125 PRO A O 1
ATOM 972 N N . LEU A 1 126 ? -9.942 5.233 -20.258 1.00 90.81 126 LEU A N 1
ATOM 973 C CA . LEU A 1 126 ? -9.816 3.953 -20.972 1.00 90.81 126 LEU A CA 1
ATOM 974 C C . LEU A 1 126 ? -9.876 2.729 -20.052 1.00 90.81 126 LEU A C 1
ATOM 976 O O . LEU A 1 126 ? -10.131 1.624 -20.528 1.00 90.81 126 LEU A O 1
ATOM 980 N N . LEU A 1 127 ? -9.627 2.916 -18.758 1.00 87.44 127 LEU A N 1
ATOM 981 C CA . LEU A 1 127 ? -9.720 1.880 -17.736 1.00 87.44 127 LEU A CA 1
ATOM 982 C C . LEU A 1 127 ? -10.956 2.161 -16.881 1.00 87.44 127 LEU A C 1
ATOM 984 O O . LEU A 1 127 ? -11.234 3.315 -16.577 1.00 87.44 127 LEU A O 1
ATOM 988 N N . ALA A 1 128 ? -11.705 1.122 -16.503 1.00 90.38 128 ALA A N 1
ATOM 989 C CA . ALA A 1 128 ? -12.894 1.309 -15.671 1.00 90.38 128 ALA A CA 1
ATOM 990 C C . ALA A 1 128 ? -12.528 1.869 -14.289 1.00 90.38 128 ALA A C 1
ATOM 992 O O . ALA A 1 128 ? -13.122 2.854 -13.856 1.00 90.38 128 ALA A O 1
ATOM 993 N N . TYR A 1 129 ? -11.541 1.243 -13.642 1.00 96.62 129 TYR A N 1
ATOM 994 C CA . TYR A 1 129 ? -11.015 1.602 -12.331 1.00 96.62 129 TYR A CA 1
ATOM 995 C C . TYR A 1 129 ? -9.531 1.235 -12.258 1.00 96.62 129 TYR A C 1
ATOM 997 O O . TYR A 1 129 ? -9.116 0.179 -12.741 1.00 96.62 129 TYR A O 1
ATOM 1005 N N . SER A 1 130 ? -8.735 2.102 -11.643 1.00 97.81 130 SER A N 1
ATOM 1006 C CA . SER A 1 130 ? -7.363 1.784 -11.243 1.00 97.81 130 SER A CA 1
ATOM 1007 C C . SER A 1 130 ? -7.331 0.693 -10.161 1.00 97.81 130 SER A C 1
ATOM 1009 O O . SER A 1 130 ? -8.335 0.406 -9.509 1.00 97.81 130 SER A O 1
ATOM 1011 N N . THR A 1 131 ? -6.164 0.099 -9.919 1.00 98.00 131 THR A N 1
ATOM 1012 C CA . THR A 1 131 ? -5.974 -0.944 -8.894 1.00 98.00 131 THR A CA 1
ATOM 1013 C C . THR A 1 131 ? -6.390 -0.451 -7.507 1.00 98.00 131 THR A C 1
ATOM 1015 O O . THR A 1 131 ? -7.070 -1.170 -6.773 1.00 98.00 131 THR A O 1
ATOM 1018 N N . ALA A 1 132 ? -6.052 0.797 -7.162 1.00 98.50 132 ALA A N 1
ATOM 1019 C CA . ALA A 1 132 ? -6.473 1.404 -5.902 1.00 98.50 132 ALA A CA 1
ATOM 1020 C C . ALA A 1 132 ? -8.003 1.544 -5.795 1.00 98.50 132 ALA A C 1
ATOM 1022 O O . ALA A 1 132 ? -8.581 1.307 -4.729 1.00 98.50 132 ALA A O 1
ATOM 1023 N N . GLU A 1 133 ? -8.672 1.897 -6.896 1.00 98.50 133 GLU A N 1
ATOM 1024 C CA . GLU A 1 133 ? -10.130 1.997 -6.945 1.00 98.50 133 GLU A CA 1
ATOM 1025 C C . GLU A 1 133 ? -10.801 0.626 -6.839 1.00 98.50 133 GLU A C 1
ATOM 1027 O O . GLU A 1 133 ? -11.719 0.482 -6.032 1.00 98.50 133 GLU A O 1
ATOM 1032 N N . GLU A 1 134 ? -10.344 -0.383 -7.585 1.00 98.25 134 GLU A N 1
ATOM 1033 C CA . GLU A 1 134 ? -10.903 -1.741 -7.518 1.00 98.25 134 GLU A CA 1
ATOM 1034 C C . GLU A 1 134 ? -10.821 -2.304 -6.091 1.00 98.25 134 GLU A C 1
ATOM 1036 O O . GLU A 1 134 ? -11.829 -2.740 -5.527 1.00 98.25 134 GLU A O 1
ATOM 1041 N N . LEU A 1 135 ? -9.652 -2.194 -5.448 1.00 98.50 135 LEU A N 1
ATOM 1042 C CA . LEU A 1 135 ? -9.433 -2.663 -4.076 1.00 98.50 135 LEU A CA 1
ATOM 1043 C C . LEU A 1 135 ? -10.392 -2.021 -3.064 1.00 98.50 135 LEU A C 1
ATOM 1045 O O . LEU A 1 135 ? -10.942 -2.713 -2.201 1.00 98.50 135 LEU A O 1
ATOM 1049 N N . VAL A 1 136 ? -10.606 -0.702 -3.133 1.00 97.75 136 VAL A N 1
ATOM 1050 C CA . VAL A 1 136 ? -11.476 -0.022 -2.161 1.00 97.75 136 VAL A CA 1
ATOM 1051 C C . VAL A 1 136 ? -12.960 -0.259 -2.467 1.00 97.75 136 VAL A C 1
ATOM 1053 O O . VAL A 1 136 ? -13.766 -0.385 -1.538 1.0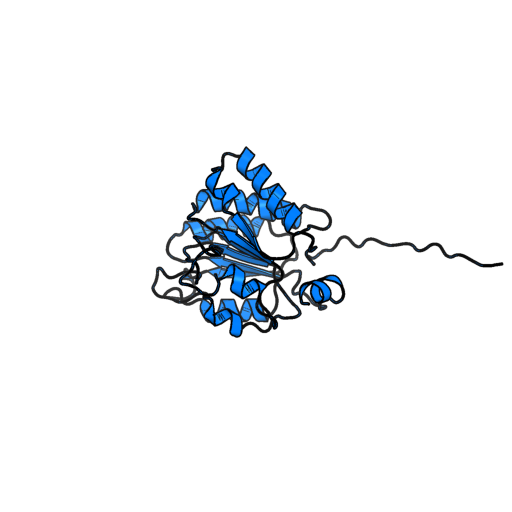0 97.75 136 VAL A O 1
ATOM 1056 N N . ARG A 1 137 ? -13.331 -0.377 -3.749 1.00 96.69 137 ARG A N 1
ATOM 1057 C CA . ARG A 1 137 ? -14.723 -0.526 -4.209 1.00 96.69 137 ARG A CA 1
ATOM 1058 C C . ARG A 1 137 ? -15.274 -1.938 -4.049 1.00 96.69 137 ARG A C 1
ATOM 1060 O O . ARG A 1 137 ? -16.485 -2.076 -3.877 1.00 96.69 137 ARG A O 1
ATOM 1067 N N . TYR A 1 138 ? -14.428 -2.964 -4.093 1.00 97.38 138 TYR A N 1
ATOM 1068 C CA . TYR A 1 138 ? -14.880 -4.353 -4.074 1.00 97.38 138 TYR A CA 1
ATOM 1069 C C . TYR A 1 138 ? -15.680 -4.689 -2.807 1.00 97.38 138 TYR A C 1
ATOM 1071 O O . TYR A 1 138 ? -15.202 -4.503 -1.691 1.00 97.38 138 TYR A O 1
ATOM 1079 N N . ALA A 1 139 ? -16.928 -5.134 -2.955 1.00 93.88 139 ALA A N 1
ATOM 1080 C CA . ALA A 1 139 ? -17.865 -5.227 -1.833 1.00 93.88 139 ALA A CA 1
ATOM 1081 C C . ALA A 1 139 ? -17.529 -6.360 -0.849 1.00 93.88 139 ALA A C 1
ATOM 1083 O O . ALA A 1 139 ? -17.715 -6.188 0.358 1.00 93.88 139 ALA A O 1
ATOM 1084 N N . ASP A 1 140 ? -16.997 -7.469 -1.365 1.00 92.94 140 ASP A N 1
ATOM 1085 C CA . ASP A 1 140 ? -16.822 -8.734 -0.640 1.00 92.94 140 ASP A CA 1
ATOM 1086 C C . ASP A 1 140 ? -15.374 -8.965 -0.162 1.00 92.94 140 ASP A C 1
ATOM 1088 O O . ASP A 1 140 ? -14.996 -10.068 0.229 1.00 92.94 140 ASP A O 1
ATOM 1092 N N . GLY A 1 141 ? -14.544 -7.919 -0.171 1.00 96.50 141 GLY A N 1
ATOM 1093 C CA . GLY A 1 141 ? -13.135 -7.998 0.209 1.00 96.50 141 GLY A CA 1
ATOM 1094 C C . GLY A 1 141 ? -12.364 -6.723 -0.121 1.00 96.50 141 GLY A C 1
ATOM 1095 O O . GLY A 1 141 ? -12.896 -5.610 -0.043 1.00 96.50 141 GLY A O 1
ATOM 1096 N N . GLY A 1 142 ? -11.105 -6.893 -0.516 1.00 98.06 142 GLY A N 1
ATOM 1097 C CA . GLY A 1 142 ? -10.247 -5.800 -0.963 1.00 98.06 142 GLY A CA 1
ATOM 1098 C C . GLY A 1 142 ? -9.594 -5.081 0.209 1.00 98.06 142 GLY A C 1
ATOM 1099 O O . GLY A 1 142 ? -9.051 -5.729 1.100 1.00 98.06 142 GLY A O 1
ATOM 1100 N N . ALA A 1 143 ? -9.643 -3.750 0.211 1.00 98.19 143 ALA A N 1
ATOM 1101 C CA . ALA A 1 143 ? -8.972 -2.903 1.195 1.00 98.19 143 ALA A CA 1
ATOM 1102 C C . ALA A 1 143 ? -9.954 -2.033 1.996 1.00 98.19 143 ALA A C 1
ATOM 1104 O O . ALA A 1 143 ? -11.050 -1.709 1.521 1.00 98.19 143 ALA A O 1
ATOM 1105 N N . ILE A 1 144 ? -9.547 -1.626 3.206 1.00 97.69 144 ILE A N 1
ATOM 1106 C CA . ILE A 1 144 ? -10.260 -0.592 3.980 1.00 97.69 144 ILE A CA 1
ATOM 1107 C C . ILE A 1 144 ? -9.893 0.817 3.497 1.00 97.69 144 ILE A C 1
ATOM 1109 O O . ILE A 1 144 ? -10.707 1.736 3.554 1.00 97.69 144 ILE A O 1
ATOM 1113 N N . GLY A 1 145 ? -8.680 0.955 2.969 1.00 98.31 145 GLY A N 1
ATOM 1114 C CA . GLY A 1 145 ? -8.187 2.130 2.274 1.00 98.31 145 GLY A CA 1
ATOM 1115 C C . GLY A 1 145 ? -6.936 1.777 1.479 1.00 98.31 145 GLY A C 1
ATOM 1116 O O . GLY A 1 145 ? -6.264 0.787 1.782 1.00 98.31 145 GLY A O 1
ATOM 1117 N N . VAL A 1 146 ? -6.636 2.582 0.466 1.00 98.81 146 VAL A N 1
ATOM 1118 C CA . VAL A 1 146 ? -5.440 2.434 -0.367 1.00 98.81 146 VAL A CA 1
ATOM 1119 C C . VAL A 1 146 ? -4.713 3.767 -0.442 1.00 98.81 146 VAL A C 1
ATOM 1121 O O . VAL A 1 146 ? -5.345 4.793 -0.677 1.00 98.81 146 VAL A O 1
ATOM 1124 N N . TRP A 1 147 ? -3.398 3.774 -0.259 1.00 98.81 147 TRP A N 1
ATOM 1125 C CA . TRP A 1 147 ? -2.561 4.941 -0.517 1.00 98.81 147 TRP A CA 1
ATOM 1126 C C . TRP A 1 147 ? -1.664 4.672 -1.720 1.00 98.81 147 TRP A C 1
ATOM 1128 O O . TRP A 1 147 ? -0.798 3.794 -1.684 1.00 98.81 147 TRP A O 1
ATOM 1138 N N . ALA A 1 148 ? -1.930 5.387 -2.811 1.00 98.56 148 ALA A N 1
ATOM 1139 C CA . ALA A 1 148 ? -1.332 5.113 -4.111 1.00 98.56 148 ALA A CA 1
ATOM 1140 C C . ALA A 1 148 ? -1.093 6.407 -4.906 1.00 98.56 148 ALA A C 1
ATOM 1142 O O . ALA A 1 148 ? -1.878 7.355 -4.783 1.00 98.56 148 ALA A O 1
ATOM 1143 N N . PRO A 1 149 ? -0.047 6.461 -5.743 1.00 98.12 149 PRO A N 1
ATOM 1144 C CA . PRO A 1 149 ? 0.236 7.617 -6.578 1.00 98.12 149 PRO A CA 1
ATOM 1145 C C . PRO A 1 149 ? -0.642 7.657 -7.829 1.00 98.12 149 PRO A C 1
ATOM 1147 O O . PRO A 1 149 ? -0.956 6.634 -8.444 1.00 98.12 149 PRO A O 1
ATOM 1150 N N . THR A 1 150 ? -0.998 8.873 -8.238 1.00 97.62 150 THR A N 1
ATOM 1151 C CA . THR A 1 150 ? -1.669 9.169 -9.512 1.00 97.62 150 THR A CA 1
ATOM 1152 C C . THR A 1 150 ? -0.690 9.517 -10.637 1.00 97.62 150 THR A C 1
ATOM 1154 O O . THR A 1 150 ? -1.114 9.712 -11.770 1.00 97.62 150 THR A O 1
ATOM 1157 N N . ALA A 1 151 ? 0.612 9.576 -10.356 1.00 96.75 151 ALA A N 1
ATOM 1158 C CA . ALA A 1 151 ? 1.658 9.922 -11.315 1.00 96.75 151 ALA A CA 1
ATOM 1159 C C . ALA A 1 151 ? 2.797 8.891 -11.309 1.00 96.75 151 ALA A C 1
ATOM 1161 O O . ALA A 1 151 ? 2.715 7.845 -10.656 1.00 96.75 151 ALA A O 1
ATOM 1162 N N . LEU A 1 152 ? 3.842 9.179 -12.085 1.00 95.62 152 LEU A N 1
ATOM 1163 C CA . LEU A 1 152 ? 5.119 8.479 -11.984 1.00 95.62 152 LEU A CA 1
ATOM 1164 C C . LEU A 1 152 ? 5.816 8.867 -10.673 1.00 95.62 152 LEU A C 1
ATOM 1166 O O . LEU A 1 152 ? 5.533 9.918 -10.103 1.00 95.62 152 LEU A O 1
ATOM 1170 N N . GLY A 1 153 ? 6.734 8.025 -10.208 1.00 92.12 153 GLY A N 1
ATOM 1171 C CA . GLY A 1 153 ? 7.455 8.262 -8.962 1.00 92.12 153 GLY A CA 1
ATOM 1172 C C . GLY A 1 153 ? 8.852 7.658 -8.970 1.00 92.12 153 GLY A C 1
ATOM 1173 O O . GLY A 1 153 ? 9.177 6.796 -9.788 1.00 92.12 153 GLY A O 1
ATOM 1174 N N . SER A 1 154 ? 9.684 8.130 -8.045 1.00 94.25 154 SER A N 1
ATOM 1175 C CA . SER A 1 154 ? 11.048 7.650 -7.835 1.00 94.25 154 SER A CA 1
ATOM 1176 C C . SER A 1 154 ? 11.098 6.665 -6.663 1.00 94.25 154 SER A C 1
ATOM 1178 O O . SER A 1 154 ? 10.597 7.000 -5.586 1.00 94.25 154 SER A O 1
ATOM 1180 N N . PRO A 1 155 ? 11.767 5.501 -6.795 1.00 94.88 155 PRO A N 1
ATOM 1181 C CA . PRO A 1 155 ? 11.936 4.561 -5.683 1.00 94.88 155 PRO A CA 1
ATOM 1182 C C . PRO A 1 155 ? 12.604 5.193 -4.454 1.00 94.88 155 PRO A C 1
ATOM 1184 O O . PRO A 1 155 ? 12.238 4.886 -3.324 1.00 94.88 155 PRO A O 1
ATOM 1187 N N . LEU A 1 156 ? 13.549 6.118 -4.664 1.00 96.44 156 LEU A N 1
ATOM 1188 C CA . LEU A 1 156 ? 14.258 6.794 -3.572 1.00 96.44 156 LEU A CA 1
ATOM 1189 C C . LEU A 1 156 ? 13.357 7.762 -2.804 1.00 96.44 156 LEU A C 1
ATOM 1191 O O . LEU A 1 156 ? 13.450 7.851 -1.583 1.00 96.44 156 LEU A O 1
ATOM 1195 N N . GLU A 1 157 ? 12.472 8.476 -3.497 1.00 97.69 157 GLU A N 1
ATOM 1196 C CA . GLU A 1 157 ? 11.525 9.352 -2.812 1.00 97.69 157 GLU A CA 1
ATOM 1197 C C . GLU A 1 157 ? 10.415 8.532 -2.139 1.00 97.69 157 GLU A C 1
ATOM 1199 O O . GLU A 1 157 ? 10.023 8.837 -1.015 1.00 97.69 157 GLU A O 1
ATOM 1204 N N . HIS A 1 158 ? 9.969 7.427 -2.752 1.00 97.75 158 HIS A N 1
ATOM 1205 C CA . HIS A 1 158 ? 9.071 6.480 -2.087 1.00 97.75 158 HIS A CA 1
ATOM 1206 C C . HIS A 1 158 ? 9.672 5.940 -0.786 1.00 97.75 158 HIS A C 1
ATOM 1208 O O . HIS A 1 158 ? 8.960 5.888 0.214 1.00 97.75 158 HIS A O 1
ATOM 1214 N N . ALA A 1 159 ? 10.966 5.589 -0.777 1.00 98.00 159 ALA A N 1
ATOM 1215 C CA . ALA A 1 159 ? 11.672 5.109 0.414 1.00 98.00 159 ALA A CA 1
ATOM 1216 C C . ALA A 1 159 ? 11.506 6.067 1.600 1.00 98.00 159 ALA A C 1
ATOM 1218 O O . ALA A 1 159 ? 11.125 5.637 2.690 1.00 98.00 159 ALA A O 1
ATOM 1219 N N . VAL A 1 160 ? 11.728 7.362 1.359 1.00 98.25 160 VAL A N 1
ATOM 1220 C CA . VAL A 1 160 ? 11.601 8.420 2.368 1.00 98.25 160 VAL A CA 1
ATOM 1221 C C . VAL A 1 160 ? 10.136 8.628 2.771 1.00 98.25 160 VAL A C 1
ATOM 1223 O O . VAL A 1 160 ? 9.821 8.646 3.958 1.00 98.25 160 VAL A O 1
ATOM 1226 N N . LEU A 1 161 ? 9.213 8.715 1.808 1.00 98.62 161 LEU A N 1
ATOM 1227 C CA . LEU A 1 161 ? 7.792 8.947 2.088 1.00 98.62 161 LEU A CA 1
ATOM 1228 C C . LEU A 1 161 ? 7.163 7.816 2.920 1.00 98.62 161 LEU A C 1
ATOM 1230 O O . LEU A 1 161 ? 6.350 8.072 3.807 1.00 98.62 161 LEU A O 1
ATOM 1234 N N . PHE A 1 162 ? 7.521 6.567 2.630 1.00 98.44 162 PHE A N 1
ATOM 1235 C CA . PHE A 1 162 ? 6.968 5.400 3.315 1.00 98.44 162 PHE A CA 1
ATOM 1236 C C . PHE A 1 162 ? 7.638 5.147 4.663 1.00 98.44 162 PHE A C 1
ATOM 1238 O O . PHE A 1 162 ? 6.958 4.679 5.569 1.00 98.44 162 PHE A O 1
ATOM 1245 N N . ALA A 1 163 ? 8.911 5.515 4.844 1.00 98.06 163 ALA A N 1
ATOM 1246 C CA . ALA A 1 163 ? 9.508 5.535 6.179 1.00 98.06 163 ALA A CA 1
ATOM 1247 C C . ALA A 1 163 ? 8.709 6.467 7.107 1.00 98.06 163 ALA A C 1
ATOM 1249 O O . ALA A 1 163 ? 8.275 6.061 8.180 1.00 98.06 163 ALA A O 1
ATOM 1250 N N . GLU A 1 164 ? 8.374 7.673 6.639 1.00 98.06 164 GLU A N 1
ATOM 1251 C CA . GLU A 1 164 ? 7.504 8.573 7.401 1.00 98.06 164 GLU A CA 1
ATOM 1252 C C . GLU A 1 164 ? 6.092 8.004 7.596 1.00 98.06 164 GLU A C 1
ATOM 1254 O O . GLU A 1 164 ? 5.486 8.187 8.652 1.00 98.06 164 GLU A O 1
ATOM 1259 N N . LEU A 1 165 ? 5.545 7.282 6.614 1.00 98.12 165 LEU A N 1
ATOM 1260 C CA . LEU A 1 165 ? 4.257 6.611 6.783 1.00 98.12 165 LEU A CA 1
ATOM 1261 C C . LEU A 1 165 ? 4.293 5.576 7.906 1.00 98.12 165 LEU A C 1
ATOM 1263 O O . LEU A 1 165 ? 3.373 5.568 8.722 1.00 98.12 165 LEU A O 1
ATOM 1267 N N . PHE A 1 166 ? 5.303 4.706 7.943 1.00 96.75 166 PHE A N 1
ATOM 1268 C CA . PHE A 1 166 ? 5.387 3.638 8.937 1.00 96.75 166 PHE A CA 1
ATOM 1269 C C . PHE A 1 166 ? 5.671 4.181 10.337 1.00 96.75 166 PHE A C 1
ATOM 1271 O O . PHE A 1 166 ? 4.992 3.763 11.277 1.00 96.75 166 PHE A O 1
ATOM 1278 N N . GLU A 1 167 ? 6.531 5.193 10.466 1.00 94.88 167 GLU A N 1
ATOM 1279 C CA . GLU A 1 167 ? 6.722 5.924 11.723 1.00 94.88 167 GLU A CA 1
ATOM 1280 C C . GLU A 1 167 ? 5.389 6.494 12.244 1.00 94.88 167 GLU A C 1
ATOM 1282 O O . GLU A 1 167 ? 5.013 6.286 13.397 1.00 94.88 167 GLU A O 1
ATOM 1287 N N . ASN A 1 168 ? 4.596 7.142 11.382 1.00 93.62 168 ASN A N 1
ATOM 1288 C CA . ASN A 1 168 ? 3.290 7.683 11.777 1.00 93.62 168 ASN A CA 1
ATOM 1289 C C . ASN A 1 168 ? 2.239 6.592 12.039 1.00 93.62 168 ASN A C 1
ATOM 1291 O O . ASN A 1 168 ? 1.385 6.749 12.914 1.00 93.62 168 ASN A O 1
ATOM 1295 N N . LEU A 1 169 ? 2.273 5.491 11.289 1.00 93.00 169 LEU A N 1
ATOM 1296 C CA . LEU A 1 169 ? 1.336 4.377 11.419 1.00 93.00 169 LEU A CA 1
ATOM 1297 C C . LEU A 1 169 ? 1.485 3.669 12.770 1.00 93.00 169 LEU A C 1
ATOM 1299 O O . LEU A 1 169 ? 0.476 3.319 13.383 1.00 93.00 169 LEU A O 1
ATOM 1303 N N . TYR A 1 170 ? 2.722 3.470 13.226 1.00 90.38 170 TYR A N 1
ATOM 1304 C CA . TYR A 1 170 ? 3.021 2.708 14.439 1.00 90.38 170 TYR A CA 1
ATOM 1305 C C . TYR A 1 170 ? 3.372 3.575 15.654 1.00 90.38 170 TYR A C 1
ATOM 1307 O O . TYR A 1 170 ? 3.229 3.104 16.782 1.00 90.38 170 TYR A O 1
ATOM 1315 N N . GLY A 1 171 ? 3.760 4.836 15.451 1.00 85.06 171 GLY A N 1
ATOM 1316 C CA . GLY A 1 171 ? 4.051 5.796 16.519 1.00 85.06 171 GLY A CA 1
ATOM 1317 C C . GLY A 1 171 ? 2.844 6.610 17.003 1.00 85.06 171 GLY A C 1
ATOM 1318 O O . GLY A 1 171 ? 2.873 7.146 18.111 1.00 85.06 171 GLY A O 1
ATOM 1319 N N . ALA A 1 172 ? 1.765 6.715 16.216 1.00 76.31 172 ALA A N 1
ATOM 1320 C CA . ALA A 1 172 ? 0.604 7.528 16.583 1.00 76.31 172 ALA A CA 1
ATOM 1321 C C . ALA A 1 172 ? -0.371 6.817 17.539 1.00 76.31 172 ALA A C 1
ATOM 1323 O O . ALA A 1 172 ? -0.720 5.646 17.375 1.00 76.31 172 ALA A O 1
ATOM 1324 N N . GLU A 1 173 ? -0.931 7.570 18.489 1.00 73.69 173 GLU A N 1
ATOM 1325 C CA . GLU A 1 173 ? -2.060 7.097 19.290 1.00 73.69 173 GLU A CA 1
ATOM 1326 C C . GLU A 1 173 ? -3.347 7.068 18.445 1.00 73.69 173 GLU A C 1
ATOM 1328 O O . GLU A 1 173 ? -3.898 8.103 18.069 1.00 73.69 173 GLU A O 1
ATOM 1333 N N . ALA A 1 174 ? -3.855 5.861 18.175 1.00 72.00 174 ALA A N 1
ATOM 1334 C CA . ALA A 1 174 ? -5.084 5.612 17.414 1.00 72.00 174 ALA A CA 1
ATOM 1335 C C . ALA A 1 174 ? -5.080 6.244 15.997 1.00 72.00 174 ALA A C 1
ATOM 1337 O O . ALA A 1 174 ? -5.919 7.109 15.709 1.00 72.00 174 ALA A O 1
ATOM 1338 N N . PRO A 1 175 ? -4.186 5.793 15.097 1.00 83.50 175 PRO A N 1
ATOM 1339 C CA . PRO A 1 175 ? -3.973 6.400 13.784 1.00 83.50 175 PRO A CA 1
ATOM 1340 C C . PRO A 1 175 ? -5.248 6.401 12.932 1.00 83.50 175 PRO A C 1
ATOM 1342 O O . PRO A 1 175 ? -5.905 5.369 12.768 1.00 83.50 175 PRO A O 1
ATOM 1345 N N . THR A 1 176 ? -5.582 7.566 12.367 1.00 95.25 176 THR A N 1
ATOM 1346 C CA . THR A 1 176 ? -6.554 7.673 11.265 1.00 95.25 176 THR A CA 1
ATOM 1347 C C . THR A 1 176 ? -5.813 7.649 9.937 1.00 95.25 176 THR A C 1
ATOM 1349 O O . THR A 1 176 ? -4.725 8.219 9.853 1.00 95.25 176 THR A O 1
ATOM 1352 N N . LEU A 1 177 ? -6.397 7.045 8.899 1.00 97.56 177 LEU A N 1
ATOM 1353 C CA . LEU A 1 177 ? -5.776 6.973 7.570 1.00 97.56 177 LEU A CA 1
ATOM 1354 C C . LEU A 1 177 ? -5.395 8.355 7.019 1.00 97.56 177 LEU A C 1
ATOM 1356 O O . LEU A 1 177 ? -4.285 8.552 6.526 1.00 97.56 177 LEU A O 1
ATOM 1360 N N . GLY A 1 178 ? -6.293 9.334 7.137 1.00 98.06 178 GLY A N 1
ATOM 1361 C CA . GLY A 1 178 ? -6.035 10.704 6.701 1.00 98.06 178 GLY A CA 1
ATOM 1362 C C . GLY A 1 178 ? -4.924 11.370 7.510 1.00 98.06 178 GLY A C 1
ATOM 1363 O O . GLY A 1 178 ? -4.048 12.009 6.933 1.00 98.06 178 GLY A O 1
ATOM 1364 N N . GLY A 1 179 ? -4.925 11.188 8.834 1.00 97.25 179 GLY A N 1
ATOM 1365 C CA . GLY A 1 179 ? -3.904 11.751 9.717 1.00 97.25 179 GLY A CA 1
ATOM 1366 C C . GLY A 1 179 ? -2.500 11.236 9.403 1.00 97.25 179 GLY A C 1
ATOM 1367 O O . GLY A 1 179 ? -1.601 12.043 9.179 1.00 97.25 179 GLY A O 1
ATOM 1368 N N . ILE A 1 180 ? -2.322 9.912 9.323 1.00 97.44 180 ILE A N 1
ATOM 1369 C CA . ILE A 1 180 ? -0.995 9.314 9.099 1.00 97.44 180 ILE A CA 1
ATOM 1370 C C . ILE A 1 180 ? -0.436 9.646 7.714 1.00 97.44 180 ILE A C 1
ATOM 1372 O O . ILE A 1 180 ? 0.729 10.008 7.597 1.00 97.44 180 ILE A O 1
ATOM 1376 N N . THR A 1 181 ? -1.268 9.604 6.668 1.00 98.38 181 THR A N 1
ATOM 1377 C CA . THR A 1 181 ? -0.832 9.910 5.295 1.00 98.38 181 THR A CA 1
ATOM 1378 C C . THR A 1 181 ? -0.517 11.395 5.117 1.00 98.38 181 THR A C 1
ATOM 1380 O O . THR A 1 181 ? 0.444 11.747 4.436 1.00 98.38 181 THR A O 1
ATOM 1383 N N . THR A 1 182 ? -1.284 12.283 5.759 1.00 98.06 182 THR A N 1
ATOM 1384 C CA . THR A 1 182 ? -1.023 13.730 5.720 1.00 98.06 182 THR A CA 1
ATOM 1385 C C . THR A 1 182 ? 0.260 14.070 6.465 1.00 98.06 182 THR A C 1
ATOM 1387 O O . THR A 1 182 ? 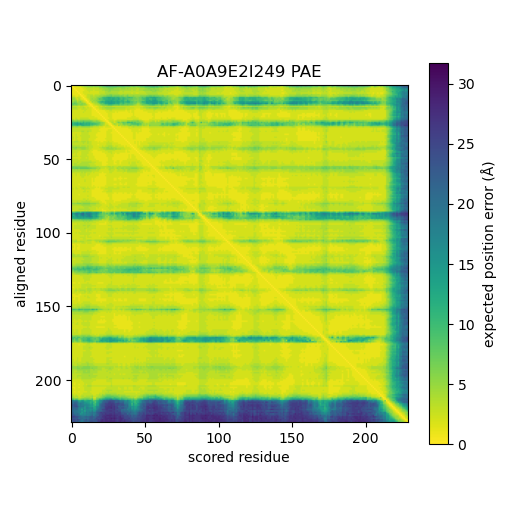1.089 14.807 5.937 1.00 98.06 182 THR A O 1
ATOM 1390 N N . GLN A 1 183 ? 0.454 13.521 7.667 1.00 97.81 183 GLN A N 1
ATOM 1391 C CA . GLN A 1 183 ? 1.658 13.790 8.445 1.00 97.81 183 GLN A CA 1
ATOM 1392 C C . GLN A 1 183 ? 2.910 13.243 7.752 1.00 97.81 183 GLN A C 1
ATOM 1394 O O . GLN A 1 183 ? 3.906 13.960 7.675 1.00 97.81 183 GLN A O 1
ATOM 1399 N N . ALA A 1 184 ? 2.832 12.047 7.158 1.00 98.19 184 ALA A N 1
ATOM 1400 C CA . ALA A 1 184 ? 3.926 11.478 6.377 1.00 98.19 184 ALA A CA 1
ATOM 1401 C C . ALA A 1 184 ? 4.345 12.396 5.221 1.00 98.19 184 ALA A C 1
ATOM 1403 O O . ALA A 1 184 ? 5.525 12.699 5.058 1.00 98.19 184 ALA A O 1
ATOM 1404 N N . LYS A 1 185 ? 3.373 12.924 4.465 1.00 98.44 185 LYS A N 1
ATOM 1405 C CA . LYS A 1 185 ? 3.633 13.899 3.397 1.00 98.44 185 LYS A CA 1
ATOM 1406 C C . LYS A 1 185 ? 4.309 15.169 3.903 1.00 98.44 185 LYS A C 1
ATOM 1408 O O . LYS A 1 185 ? 5.258 15.637 3.284 1.00 98.44 185 LYS A O 1
ATOM 1413 N N . LEU A 1 186 ? 3.815 15.743 5.002 1.00 98.19 186 LEU A N 1
ATOM 1414 C CA . LEU A 1 186 ? 4.365 16.980 5.561 1.00 98.19 186 LEU A CA 1
ATOM 1415 C C . LEU A 1 186 ? 5.819 16.793 6.005 1.00 98.19 186 LEU A C 1
ATOM 1417 O O . LEU A 1 186 ? 6.670 17.620 5.668 1.00 98.19 186 LEU A O 1
ATOM 1421 N N . THR A 1 187 ? 6.112 15.705 6.722 1.00 98.12 187 THR A N 1
ATOM 1422 C CA . THR A 1 187 ? 7.474 15.427 7.182 1.00 98.12 187 THR A CA 1
ATOM 1423 C C . THR A 1 187 ? 8.396 15.112 6.005 1.00 98.12 187 THR A C 1
ATOM 1425 O O . THR A 1 187 ? 9.457 15.725 5.892 1.00 98.12 187 THR A O 1
ATOM 1428 N N . ALA A 1 188 ? 7.978 14.255 5.073 1.00 97.88 188 ALA A N 1
ATOM 1429 C CA . ALA A 1 188 ? 8.796 13.882 3.921 1.00 97.88 188 ALA A CA 1
ATOM 1430 C C . ALA A 1 188 ? 9.074 15.076 2.984 1.00 97.88 188 ALA A C 1
ATOM 1432 O O . ALA A 1 188 ? 10.191 15.238 2.491 1.00 97.88 188 ALA A O 1
ATOM 1433 N N . TYR A 1 189 ? 8.106 15.983 2.810 1.00 98.00 189 TYR A N 1
ATOM 1434 C CA . TYR A 1 189 ? 8.323 17.242 2.091 1.00 98.00 189 TYR A CA 1
ATOM 1435 C C . TYR A 1 189 ? 9.384 18.114 2.776 1.00 98.00 189 TYR A C 1
ATOM 1437 O O . TYR A 1 189 ? 10.260 18.670 2.116 1.00 98.00 189 TYR A O 1
ATOM 1445 N N . SER A 1 190 ? 9.368 18.187 4.113 1.00 97.88 190 SER A N 1
ATOM 1446 C CA . SER A 1 190 ? 10.392 18.919 4.874 1.00 97.88 190 SER A CA 1
ATOM 1447 C C . SER A 1 190 ? 11.801 18.316 4.747 1.00 97.88 190 SER A C 1
ATOM 1449 O O . SER A 1 190 ? 12.785 19.023 4.958 1.00 97.88 190 SER A O 1
ATOM 1451 N N . GLN A 1 191 ? 11.900 17.041 4.353 1.00 97.56 191 GLN A N 1
ATOM 1452 C CA . GLN A 1 191 ? 13.154 16.329 4.082 1.00 97.56 191 GLN A CA 1
ATOM 1453 C C . GLN A 1 191 ? 13.630 16.466 2.625 1.00 97.56 191 GLN A C 1
ATOM 1455 O O . GLN A 1 191 ? 14.687 15.944 2.274 1.00 97.56 191 GLN A O 1
ATOM 1460 N N . GLY A 1 192 ? 12.895 17.198 1.782 1.00 96.31 192 GLY A N 1
ATOM 1461 C CA . GLY A 1 192 ? 13.314 17.525 0.418 1.00 96.31 192 GLY A CA 1
ATOM 1462 C C . GLY A 1 192 ? 12.770 16.605 -0.675 1.00 96.31 192 GLY A C 1
ATOM 1463 O O . GLY A 1 192 ? 13.266 16.679 -1.798 1.00 96.31 192 GLY A O 1
ATOM 1464 N N . ILE A 1 193 ? 11.758 15.776 -0.386 1.00 96.38 193 ILE A N 1
ATOM 1465 C CA . ILE A 1 193 ? 10.979 15.113 -1.444 1.00 96.38 193 ILE A CA 1
ATOM 1466 C C . ILE A 1 193 ? 10.317 16.160 -2.350 1.00 96.38 193 ILE A C 1
ATOM 1468 O O . ILE A 1 193 ? 9.879 17.219 -1.891 1.00 96.38 193 ILE A O 1
ATOM 1472 N N . SER A 1 194 ? 10.200 15.844 -3.640 1.00 97.12 194 SER A N 1
ATOM 1473 C CA . SER A 1 194 ? 9.529 16.683 -4.627 1.00 97.12 194 SER A CA 1
ATOM 1474 C C . SER A 1 194 ? 8.063 16.974 -4.283 1.00 97.12 194 SER A C 1
ATOM 1476 O O . SER A 1 194 ? 7.294 16.120 -3.839 1.00 97.12 194 SER A O 1
ATOM 1478 N N . GLN A 1 195 ? 7.639 18.207 -4.564 1.00 96.94 195 GLN A N 1
ATOM 1479 C CA . GLN A 1 195 ? 6.239 18.610 -4.429 1.00 96.94 195 GLN A CA 1
ATOM 1480 C C . GLN A 1 195 ? 5.306 17.740 -5.291 1.00 96.94 195 GLN A C 1
ATOM 1482 O O . GLN A 1 195 ? 4.211 17.401 -4.850 1.00 96.94 195 GLN A O 1
ATOM 1487 N N . GLU A 1 196 ? 5.758 17.329 -6.479 1.00 95.81 196 GLU A N 1
ATOM 1488 C CA . GLU A 1 196 ? 4.997 16.463 -7.385 1.00 95.81 196 GLU A CA 1
ATOM 1489 C C . GLU A 1 196 ? 4.634 15.124 -6.729 1.00 95.81 196 GLU A C 1
ATOM 1491 O O . GLU A 1 196 ? 3.470 14.719 -6.764 1.00 95.81 196 GLU A O 1
ATOM 1496 N N . LEU A 1 197 ? 5.580 14.459 -6.056 1.00 95.62 197 LEU A N 1
ATOM 1497 C CA . LEU A 1 197 ? 5.284 13.212 -5.350 1.00 95.62 197 LEU A CA 1
ATOM 1498 C C . LEU A 1 197 ? 4.234 13.422 -4.248 1.00 95.62 197 LEU A C 1
ATOM 1500 O O . LEU A 1 197 ? 3.290 12.644 -4.098 1.00 95.62 197 LEU A O 1
ATOM 1504 N N . ILE A 1 198 ? 4.378 14.507 -3.487 1.00 97.00 198 ILE A N 1
ATOM 1505 C CA . ILE A 1 198 ? 3.471 14.844 -2.387 1.00 97.00 198 ILE A CA 1
ATOM 1506 C C . ILE A 1 198 ? 2.051 15.110 -2.892 1.00 97.00 198 ILE A C 1
ATOM 1508 O O . ILE A 1 198 ? 1.083 14.670 -2.266 1.00 97.00 198 ILE A O 1
ATOM 1512 N N . GLU A 1 199 ? 1.903 15.812 -4.011 1.00 96.88 199 GLU A N 1
ATOM 1513 C CA . GLU A 1 199 ? 0.602 16.140 -4.598 1.00 96.88 199 GLU A CA 1
ATOM 1514 C C . GLU A 1 199 ? -0.078 14.926 -5.240 1.00 96.88 199 GLU A C 1
ATOM 1516 O O . GLU A 1 199 ? -1.305 14.825 -5.217 1.00 96.88 199 GLU A O 1
ATOM 1521 N N . THR A 1 200 ? 0.702 13.980 -5.762 1.00 96.75 200 THR A N 1
ATOM 1522 C CA . THR A 1 200 ? 0.179 12.853 -6.546 1.00 96.75 200 THR A CA 1
ATOM 1523 C C . THR A 1 200 ? -0.152 11.621 -5.705 1.00 96.75 200 THR A C 1
ATOM 1525 O O . THR A 1 200 ? -0.997 10.819 -6.107 1.00 96.75 200 THR A O 1
ATOM 1528 N N . PHE A 1 201 ? 0.407 11.471 -4.500 1.00 98.19 201 PHE A N 1
ATOM 1529 C CA . PHE A 1 201 ? -0.011 10.409 -3.576 1.00 98.19 201 PHE A CA 1
ATOM 1530 C C . PHE A 1 201 ? -1.429 10.638 -3.046 1.00 98.19 201 PHE A C 1
ATOM 1532 O O . PHE A 1 201 ? -1.682 11.581 -2.306 1.00 98.19 201 PHE A O 1
ATOM 1539 N N . THR A 1 202 ? -2.376 9.762 -3.359 1.00 98.38 202 THR A N 1
ATOM 1540 C CA . THR A 1 202 ? -3.790 9.944 -3.000 1.00 98.38 202 THR A CA 1
ATOM 1541 C C . THR A 1 202 ? -4.264 8.837 -2.071 1.00 98.38 202 THR A C 1
ATOM 1543 O O . THR A 1 202 ? -3.941 7.665 -2.262 1.00 98.38 202 THR A O 1
ATOM 1546 N N . LEU A 1 203 ? -5.018 9.214 -1.033 1.00 98.69 203 LEU A N 1
ATOM 1547 C CA . LEU A 1 203 ? -5.716 8.267 -0.166 1.00 98.69 203 LEU A CA 1
ATOM 1548 C C . LEU A 1 203 ? -7.098 7.965 -0.756 1.00 98.69 203 LEU A C 1
ATOM 1550 O O . LEU A 1 203 ? -7.941 8.853 -0.867 1.00 98.69 203 LEU A O 1
ATOM 1554 N N . PHE A 1 204 ? -7.328 6.700 -1.083 1.00 98.62 204 PHE A N 1
ATOM 1555 C CA . PHE A 1 204 ? -8.608 6.139 -1.494 1.00 98.62 204 PHE A CA 1
ATOM 1556 C C . PHE A 1 204 ? -9.262 5.477 -0.284 1.00 98.62 204 PHE A C 1
ATOM 1558 O O . PHE A 1 204 ? -8.663 4.609 0.351 1.00 98.62 204 PHE A O 1
ATOM 1565 N N . GLY A 1 205 ? -10.493 5.869 0.035 1.00 96.88 205 GLY A N 1
ATOM 1566 C CA . GLY A 1 205 ? -11.222 5.385 1.209 1.00 96.88 205 GLY A CA 1
ATOM 1567 C C . GLY A 1 205 ? -11.631 6.524 2.136 1.00 96.88 205 GLY A C 1
ATOM 1568 O O . GLY A 1 205 ? -11.699 7.680 1.723 1.00 96.88 205 GLY A O 1
ATOM 1569 N N . ASP A 1 206 ? -11.937 6.189 3.387 1.00 97.75 206 ASP A N 1
ATOM 1570 C CA . ASP A 1 206 ? -12.380 7.165 4.380 1.00 97.75 206 ASP A CA 1
ATOM 1571 C C . ASP A 1 206 ? -11.195 7.657 5.235 1.00 97.75 206 ASP A C 1
ATOM 1573 O O . ASP A 1 206 ? -10.651 6.878 6.028 1.00 97.75 206 ASP A O 1
ATOM 1577 N N . PRO A 1 207 ? -10.794 8.941 5.129 1.00 97.75 207 PRO A N 1
ATOM 1578 C CA . PRO A 1 207 ? -9.685 9.491 5.905 1.00 97.75 207 PRO A CA 1
ATOM 1579 C C . PRO A 1 207 ? -9.920 9.457 7.421 1.00 97.75 207 PRO A C 1
ATOM 1581 O O . PRO A 1 207 ? -8.947 9.506 8.172 1.00 97.75 207 PRO A O 1
ATOM 1584 N N . ALA A 1 208 ? -11.168 9.357 7.890 1.00 96.69 208 ALA A N 1
ATOM 1585 C CA . ALA A 1 208 ? -11.491 9.262 9.311 1.00 96.69 208 ALA A CA 1
ATOM 1586 C C . ALA A 1 208 ? -11.333 7.840 9.879 1.00 96.69 208 ALA A C 1
ATOM 1588 O O . ALA A 1 208 ? -11.315 7.683 11.104 1.00 96.69 208 ALA A O 1
ATOM 1589 N N . THR A 1 209 ? -11.174 6.822 9.020 1.00 95.19 209 THR A N 1
ATOM 1590 C CA . THR A 1 209 ? -11.047 5.424 9.451 1.00 95.19 209 THR A CA 1
ATOM 1591 C C . THR A 1 209 ? -9.861 5.258 10.389 1.00 95.19 209 THR A C 1
ATOM 1593 O O . THR A 1 209 ? -8.727 5.597 10.038 1.00 95.19 209 THR A O 1
ATOM 1596 N N . ARG A 1 210 ? -10.114 4.671 11.562 1.00 92.25 210 ARG A N 1
ATOM 1597 C CA . ARG A 1 210 ? -9.067 4.273 12.512 1.00 92.25 210 ARG A CA 1
ATOM 1598 C C . ARG A 1 210 ? -8.631 2.840 12.271 1.00 92.25 210 ARG A C 1
ATOM 1600 O O . ARG A 1 210 ? -9.445 1.921 12.396 1.00 92.25 210 ARG A O 1
ATOM 1607 N N . LEU A 1 211 ? -7.345 2.641 11.994 1.00 89.44 211 LEU A N 1
ATOM 1608 C CA . LEU A 1 211 ? -6.817 1.302 11.764 1.00 89.44 211 LEU A CA 1
ATOM 1609 C C . LEU A 1 211 ? -6.856 0.464 13.039 1.00 89.44 211 LEU A C 1
ATOM 1611 O O . LEU A 1 211 ? -6.471 0.897 14.126 1.00 89.44 211 LEU A O 1
ATOM 1615 N N . LYS A 1 212 ? -7.333 -0.772 12.897 1.00 85.38 212 LYS A N 1
ATOM 1616 C CA . LYS A 1 212 ? -7.366 -1.749 13.984 1.00 85.38 212 LYS A CA 1
ATOM 1617 C C . LYS A 1 212 ? -6.012 -2.447 14.042 1.00 85.38 212 LYS A C 1
ATOM 1619 O O . LYS A 1 212 ? -5.897 -3.562 13.559 1.00 85.38 212 LYS A O 1
ATOM 1624 N N . LEU A 1 213 ? -4.999 -1.791 14.602 1.00 83.31 213 LEU A N 1
ATOM 1625 C CA . LEU A 1 213 ? -3.645 -2.332 14.781 1.00 83.31 213 LEU A CA 1
ATOM 1626 C C . LEU A 1 213 ? -3.451 -2.937 16.177 1.00 83.31 213 LEU A C 1
ATOM 1628 O O . LEU A 1 213 ? -4.111 -2.523 17.130 1.00 83.31 213 LEU A O 1
ATOM 1632 N N . LYS A 1 214 ? -2.539 -3.903 16.326 1.00 77.19 214 LYS A N 1
ATOM 1633 C CA . LYS A 1 214 ? -2.081 -4.405 17.638 1.00 77.19 214 LYS A CA 1
ATOM 1634 C C . LYS A 1 214 ? -0.631 -3.984 17.926 1.00 77.19 214 LYS A C 1
ATOM 1636 O O . LYS A 1 214 ? 0.096 -3.783 16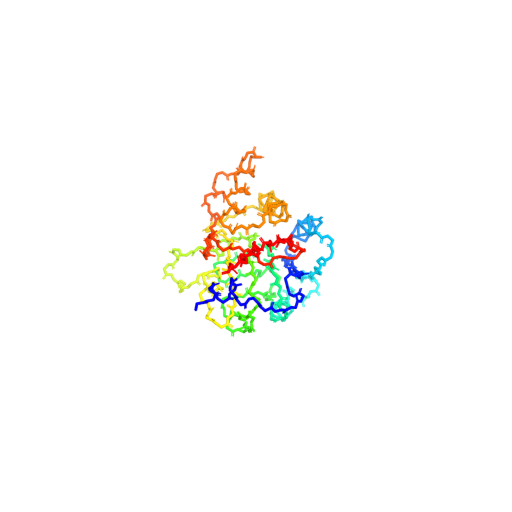.971 1.00 77.19 214 LYS A O 1
ATOM 1641 N N . PRO A 1 215 ? -0.193 -3.894 19.195 1.00 60.91 215 PRO A N 1
ATOM 1642 C CA . PRO A 1 215 ? -1.018 -3.915 20.399 1.00 60.91 215 PRO A CA 1
ATOM 1643 C C . PRO A 1 215 ? -1.842 -2.621 20.501 1.00 60.91 215 PRO A C 1
ATOM 1645 O O . PRO A 1 215 ? -1.296 -1.525 20.479 1.00 60.91 215 PRO A O 1
ATOM 1648 N N . MET A 1 216 ? -3.172 -2.732 20.616 1.00 58.75 216 MET A N 1
ATOM 1649 C CA . MET A 1 216 ? -3.996 -1.555 20.911 1.00 58.75 216 MET A CA 1
ATOM 1650 C C . MET A 1 216 ? -3.670 -1.080 22.325 1.00 58.75 216 MET A C 1
ATOM 1652 O O . MET A 1 216 ? -3.721 -1.877 23.266 1.00 58.75 216 MET A O 1
ATOM 1656 N N . VAL A 1 217 ? -3.427 0.218 22.497 1.00 52.44 217 VAL A N 1
ATOM 1657 C CA . VAL A 1 217 ? -3.509 0.844 23.819 1.00 52.44 217 VAL A CA 1
ATOM 1658 C C . VAL A 1 217 ? -4.946 0.661 24.318 1.00 52.44 217 VAL A C 1
ATOM 1660 O O . VAL A 1 217 ? -5.893 1.226 23.769 1.00 52.44 217 VAL A O 1
ATOM 1663 N N . ILE A 1 218 ? -5.139 -0.198 25.322 1.00 49.47 218 ILE A N 1
ATOM 1664 C CA . ILE A 1 218 ? -6.459 -0.445 25.910 1.00 49.47 218 ILE A CA 1
ATOM 1665 C C . ILE A 1 218 ? -6.826 0.766 26.768 1.00 49.47 218 ILE A C 1
ATOM 1667 O O . ILE A 1 218 ? -6.337 0.915 27.890 1.00 49.47 218 ILE A O 1
ATOM 1671 N N . PHE A 1 219 ? -7.746 1.598 26.284 1.00 49.88 219 PHE A N 1
ATOM 1672 C CA . PHE A 1 219 ? -8.401 2.589 27.131 1.00 49.88 219 PHE A CA 1
ATOM 1673 C C . PHE A 1 219 ? -9.311 1.867 28.129 1.00 49.88 219 PHE A C 1
ATOM 1675 O O . PHE A 1 219 ? -10.363 1.331 27.774 1.00 49.88 219 PHE A O 1
ATOM 1682 N N . LYS A 1 220 ? -8.916 1.843 29.405 1.00 48.47 220 LYS A N 1
ATOM 1683 C CA . LYS A 1 220 ? -9.822 1.446 30.486 1.00 48.47 220 LYS A CA 1
ATOM 1684 C C . LYS A 1 220 ? -10.846 2.560 30.687 1.00 48.47 220 LYS A C 1
ATOM 1686 O O . LYS A 1 220 ? -10.564 3.558 31.343 1.00 48.47 220 LYS A O 1
ATOM 1691 N N . VAL A 1 221 ? -12.035 2.388 30.120 1.00 57.12 221 VAL A N 1
ATOM 1692 C CA . VAL A 1 221 ? -13.176 3.262 30.405 1.00 57.12 221 VAL A CA 1
ATOM 1693 C C . VAL A 1 221 ? -13.774 2.840 31.746 1.00 57.12 221 VAL A C 1
ATOM 1695 O O . VAL A 1 221 ? -14.327 1.750 31.872 1.00 57.12 221 VAL A O 1
ATOM 1698 N N . PHE A 1 222 ? -13.664 3.699 32.758 1.00 68.94 222 PHE A N 1
ATOM 1699 C CA . PHE A 1 222 ? -14.378 3.527 34.021 1.00 68.94 222 PHE A CA 1
ATOM 1700 C C . PHE A 1 222 ? -15.710 4.271 33.931 1.00 68.94 222 PHE A C 1
ATOM 1702 O O . PHE A 1 222 ? -15.732 5.501 33.928 1.00 68.94 222 PHE A O 1
ATOM 1709 N N . LEU A 1 223 ? -16.828 3.542 33.856 1.00 64.44 223 LEU A N 1
ATOM 1710 C CA . LEU A 1 223 ? -18.139 4.162 34.043 1.00 64.44 223 LEU A CA 1
ATOM 1711 C C . LEU A 1 223 ? -18.368 4.454 35.535 1.00 64.44 223 LEU A C 1
ATOM 1713 O O . LEU A 1 223 ? -18.146 3.568 36.367 1.00 64.44 223 LEU A O 1
ATOM 1717 N N . PRO A 1 224 ? -18.854 5.652 35.900 1.00 66.75 224 PRO A N 1
ATOM 1718 C CA . PRO A 1 224 ? -19.277 5.919 37.264 1.00 66.75 224 PRO A CA 1
ATOM 1719 C C . PRO A 1 224 ? -20.504 5.066 37.613 1.00 66.75 224 PRO A C 1
ATOM 1721 O O . PRO A 1 224 ? -21.513 5.073 36.909 1.00 66.75 224 PRO A O 1
ATOM 1724 N N . LEU A 1 225 ? -20.435 4.348 38.737 1.00 65.44 225 LEU A N 1
ATOM 1725 C CA . LEU A 1 225 ? -21.594 3.682 39.329 1.00 65.44 225 LEU A CA 1
ATOM 1726 C C . LEU A 1 225 ? -22.502 4.738 39.970 1.00 65.44 225 LEU A C 1
ATOM 1728 O O . LEU A 1 225 ? -22.246 5.195 41.085 1.00 65.44 225 LEU A O 1
ATOM 1732 N N . ILE A 1 226 ? -23.581 5.114 39.285 1.00 69.69 226 ILE A N 1
ATOM 1733 C CA . ILE A 1 226 ? -24.644 5.927 39.883 1.00 69.69 226 ILE A CA 1
ATOM 1734 C C . ILE A 1 226 ? -25.521 4.995 40.728 1.00 69.69 226 ILE A C 1
ATOM 1736 O O . ILE A 1 226 ? -26.320 4.229 40.196 1.00 69.69 226 ILE A O 1
ATOM 1740 N N . ARG A 1 227 ? -25.375 5.046 42.058 1.00 64.31 227 ARG A N 1
ATOM 1741 C CA . ARG A 1 227 ? -26.360 4.457 42.978 1.00 64.31 227 ARG A CA 1
ATOM 1742 C C . ARG A 1 227 ? -27.510 5.443 43.158 1.00 64.31 227 ARG A C 1
ATOM 1744 O O . ARG A 1 227 ? -27.331 6.486 43.783 1.00 64.31 227 ARG A O 1
ATOM 1751 N N . THR A 1 228 ? -28.683 5.116 42.627 1.00 70.75 228 THR A N 1
ATOM 1752 C CA . THR A 1 228 ? -29.930 5.794 42.996 1.00 70.75 228 THR A CA 1
ATOM 1753 C C . THR A 1 228 ? -30.304 5.393 44.425 1.00 70.75 228 THR A C 1
ATOM 1755 O O . THR A 1 228 ? -30.234 4.210 44.762 1.00 70.75 228 THR A O 1
ATOM 1758 N N . LYS A 1 229 ? -30.610 6.387 45.266 1.00 64.75 229 LYS A N 1
ATOM 1759 C CA . LYS A 1 229 ? -31.108 6.187 46.635 1.00 64.75 229 LYS A CA 1
ATOM 1760 C C . LYS A 1 229 ? -32.535 5.659 46.636 1.00 64.75 229 LYS A C 1
ATOM 1762 O O . LYS A 1 229 ? -33.278 6.027 45.701 1.00 64.75 229 LYS A O 1
#

Sequence (229 aa):
SKIIAYETTPSSGAWNSRALFVADDDMDIFESISDAWIDQIPEGYQVQRVYASDYPPGNAHDEIIAAINQGVSLVSYIGHGNQDRWGTWSGGRMFDTSDVSLLNNADRLPFVVTATCLNGFFPNPLLAYSTAEELVRYADGGAIGVWAPTALGSPLEHAVLFAELFENLYGAEAPTLGGITTQAKLTAYSQGISQELIETFTLFGDPATRLKLKPMVIFKVFLPLIRTK

Mean predicted aligned error: 5.15 Å

Solvent-accessible surface area (backbone atoms only — not comparable to full-atom values): 12112 Å² total; per-residue (Å²): 107,70,66,62,41,56,73,77,60,58,58,84,79,62,30,37,31,21,34,39,41,34,19,32,62,85,44,78,62,30,49,54,45,50,51,62,49,53,74,64,56,62,90,85,51,48,75,44,80,52,46,11,71,84,24,82,52,29,46,36,28,70,59,52,55,48,50,48,43,72,22,20,34,33,35,40,39,31,36,55,43,34,34,50,33,40,41,60,81,69,71,27,44,40,47,41,52,78,54,50,77,73,40,66,15,58,67,36,45,16,41,35,38,45,47,36,22,20,26,34,33,68,87,46,91,89,50,97,59,14,32,40,48,44,26,46,65,39,86,61,18,42,26,62,24,26,40,22,20,44,37,79,72,54,73,72,52,40,48,51,36,48,46,36,30,46,51,34,56,72,69,42,88,79,33,24,54,40,55,24,56,50,50,10,42,54,54,28,44,77,73,66,45,59,67,67,58,57,72,31,50,40,80,41,65,58,46,79,46,58,65,74,54,60,87,62,85,79,78,83,80,80,79,82,84,82,79,81,130

Nearest PDB structures (foldseek):
  8it0-assembly1_F  TM=4.812E-01  e=1.005E-01  Thermoflavifilum thermophilum
  7nnv-assembly2_F  TM=2.838E-01  e=1.289E-01  Mycobacterium tuberculosis H37Rv
  4jhx-assembly1_C  TM=3.626E-01  e=7.805E-01  Vibrio vulnificus CMCP6
  4am8-assembly1_B  TM=4.364E-01  e=1.862E+00  Enterococcus faecalis